Protein 1RHS (pdb70)

Sequence (292 aa):
VHQVLYRALVSTKWLAESVRAGKVGPGLRVLDASWYSPGTREARKEYLERHVPGASFFDIEECRDKASPYEVMLPSEAGFADYVGSLGISNDTHVVVYDGDDLGSFYAPRVWWMFRVFGHRTVSVLNGGFRNWLKEGHPVTSEPSRPEPAIFKATLNRSLLKTYEQVLENLESKRFQLVDSRAQGRYLGTQPEPDAVGLDSGHIRGSVNMPFMNFLTEDGFEKSPEELRAMFEAKKVDLTKPLIATRKGVTACHIALAAYLCGKPDVAIYDGSWFEWFHRAPPETWVSQGKG

B-factor: mean 19.89, std 12.38, range [7.14, 141.66]

Radius of gyration: 18.51 Å; Cα contacts (8 Å, |Δi|>4): 599; chains: 1; bounding box: 49×47×44 Å

Structure (mmCIF, N/CA/C/O backbone):
data_1RHS
#
_entry.id   1RHS
#
_cell.length_a   154.364
_cell.length_b   49.312
_cell.length_c   41.676
_cell.angle_alpha   90.00
_cell.angle_beta   99.81
_cell.angle_gamma   90.00
#
_symmetry.space_group_name_H-M   'C 1 2 1'
#
loop_
_entity.id
_entity.type
_entity.pdbx_description
1 polymer 'SULFUR-SUBSTITUTED RHODANESE'
2 water water
#
loop_
_atom_site.group_PDB
_atom_site.id
_atom_site.type_symbol
_atom_site.label_atom_id
_atom_site.label_alt_id
_atom_site.label_comp_id
_atom_site.label_asym_id
_atom_site.label_entity_id
_atom_site.label_seq_id
_atom_site.pdbx_PDB_ins_code
_atom_site.Cartn_x
_atom_site.Cartn_y
_atom_site.Cartn_z
_atom_site.occupancy
_atom_site.B_iso_or_equiv
_atom_site.auth_seq_id
_atom_site.auth_comp_id
_atom_site.auth_asym_id
_atom_site.auth_atom_id
_atom_site.pdbx_PDB_model_num
ATOM 1 N N . VAL A 1 1 ? 58.650 24.502 63.084 1.00 124.22 1 VAL A N 1
ATOM 2 C CA . VAL A 1 1 ? 58.140 25.593 63.850 1.00 88.00 1 VAL A CA 1
ATOM 3 C C . VAL A 1 1 ? 56.637 25.616 63.841 1.00 90.99 1 VAL A C 1
ATOM 4 O O . VAL A 1 1 ? 56.027 26.558 63.327 1.00 81.44 1 VAL A O 1
ATOM 8 N N . HIS A 1 2 ? 56.066 24.559 64.421 1.00 91.23 2 HIS A N 1
ATOM 9 C CA . HIS A 1 2 ? 54.897 24.692 65.251 1.00 98.55 2 HIS A CA 1
ATOM 10 C C . HIS A 1 2 ? 54.461 23.368 65.892 1.00 76.65 2 HIS A C 1
ATOM 11 O O . HIS A 1 2 ? 54.263 22.390 65.200 1.00 76.21 2 HIS A O 1
ATOM 18 N N . GLN A 1 3 ? 54.272 23.413 67.241 1.00 55.84 3 GLN A N 1
ATOM 19 C CA . GLN A 1 3 ? 54.217 22.140 67.935 1.00 36.17 3 GLN A CA 1
ATOM 20 C C . GLN A 1 3 ? 52.663 21.890 68.125 1.00 17.80 3 GLN A C 1
ATOM 21 O O . GLN A 1 3 ? 52.229 20.908 67.583 1.00 19.80 3 GLN A O 1
ATOM 27 N N . VAL A 1 4 ? 52.067 22.842 68.819 1.00 18.63 4 VAL A N 1
ATOM 28 C CA . VAL A 1 4 ? 50.552 22.670 68.941 1.00 17.31 4 VAL A CA 1
ATOM 29 C C . VAL A 1 4 ? 50.002 23.081 67.586 1.00 14.43 4 VAL A C 1
ATOM 30 O O . VAL A 1 4 ? 50.334 24.170 67.078 1.00 17.42 4 VAL A O 1
ATOM 34 N N . LEU A 1 5 ? 49.192 22.257 66.921 1.00 15.99 5 LEU A N 1
ATOM 35 C CA . LEU A 1 5 ? 48.660 22.543 65.618 1.00 15.66 5 LEU A CA 1
ATOM 36 C C . LEU A 1 5 ? 47.369 23.318 65.647 1.00 14.19 5 LEU A C 1
ATOM 37 O O . LEU A 1 5 ? 46.381 22.942 66.296 1.00 16.71 5 LEU A O 1
ATOM 42 N N . TYR A 1 6 ? 47.310 24.364 64.820 1.00 14.48 6 TYR A N 1
ATOM 43 C CA . TYR A 1 6 ? 46.043 25.117 64.696 1.00 14.69 6 TYR A CA 1
ATOM 44 C C . TYR A 1 6 ? 45.077 24.307 63.789 1.00 13.12 6 TYR A C 1
ATOM 45 O O . TYR A 1 6 ? 45.434 23.629 62.872 1.00 13.73 6 TYR A O 1
ATOM 54 N N . ARG A 1 7 ? 43.778 24.431 64.223 1.00 13.10 7 ARG A N 1
ATOM 55 C CA . ARG A 1 7 ? 42.756 23.694 63.455 1.00 13.96 7 ARG A CA 1
ATOM 56 C C . ARG A 1 7 ? 42.869 23.841 61.952 1.00 12.96 7 ARG A C 1
ATOM 57 O O . ARG A 1 7 ? 42.963 24.940 61.386 1.00 13.07 7 ARG A O 1
ATOM 65 N N . ALA A 1 8 ? 42.843 22.723 61.262 1.00 13.21 8 ALA A N 1
ATOM 66 C CA . ALA A 1 8 ? 42.902 22.693 59.816 1.00 12.71 8 ALA A CA 1
ATOM 67 C C . ALA A 1 8 ? 41.516 22.533 59.200 1.00 11.70 8 ALA A C 1
ATOM 68 O O . ALA A 1 8 ? 41.412 22.866 57.996 1.00 12.99 8 ALA A O 1
ATOM 70 N N . LEU A 1 9 ? 40.543 22.134 59.950 1.00 12.60 9 LEU A N 1
ATOM 71 C CA . LEU A 1 9 ? 39.154 22.009 59.482 1.00 14.33 9 LEU A CA 1
ATOM 72 C C . LEU A 1 9 ? 38.220 22.839 60.399 1.00 13.90 9 LEU A C 1
ATOM 73 O O . LEU A 1 9 ? 38.441 22.887 61.608 1.00 18.14 9 LEU A O 1
ATOM 78 N N . VAL A 1 10 ? 37.302 23.521 59.766 1.00 14.44 10 VAL A N 1
ATOM 79 C CA . VAL A 1 10 ? 36.178 24.194 60.357 1.00 13.70 10 VAL A CA 1
ATOM 80 C C . VAL A 1 10 ? 34.878 23.625 59.709 1.00 14.07 10 VAL A C 1
ATOM 81 O O . VAL A 1 10 ? 34.852 23.283 58.537 1.00 14.30 10 VAL A O 1
ATOM 85 N N . SER A 1 11 ? 33.827 23.505 60.534 1.00 13.66 11 SER A N 1
ATOM 86 C CA . SER A 1 11 ? 32.561 22.945 59.973 1.00 14.68 11 SER A CA 1
ATOM 87 C C . SER A 1 11 ? 31.728 24.074 59.338 1.00 13.54 11 SER A C 1
ATOM 88 O O . SER A 1 11 ? 31.890 25.268 59.529 1.00 12.67 11 SER A O 1
ATOM 91 N N . THR A 1 12 ? 30.805 23.653 58.446 1.00 14.22 12 THR A N 1
ATOM 92 C CA . THR A 1 12 ? 29.846 24.576 57.894 1.00 14.13 12 THR A CA 1
ATOM 93 C C . THR A 1 12 ? 29.033 25.245 58.976 1.00 14.46 12 THR A C 1
ATOM 94 O O . THR A 1 12 ? 28.762 26.447 58.891 1.00 14.52 12 THR A O 1
ATOM 98 N N . LYS A 1 13 ? 28.597 24.506 60.021 1.00 15.12 13 LYS A N 1
ATOM 99 C CA . LYS A 1 13 ? 27.855 25.088 61.119 1.00 15.31 13 LYS A CA 1
ATOM 100 C C . LYS A 1 13 ? 28.638 26.271 61.777 1.00 17.09 13 LYS A C 1
ATOM 101 O O . LYS A 1 13 ? 28.075 27.296 62.012 1.00 15.75 13 LYS A O 1
ATOM 107 N N . TRP A 1 14 ? 29.910 25.946 62.084 1.00 16.98 14 TRP A N 1
ATOM 108 C CA . TRP A 1 14 ? 30.771 26.999 62.684 1.00 15.66 14 TRP A CA 1
ATOM 109 C C . TRP A 1 14 ? 30.883 28.193 61.789 1.00 14.93 14 TRP A C 1
ATOM 110 O O . TRP A 1 14 ? 30.816 29.386 62.245 1.00 16.33 14 TRP A O 1
ATOM 121 N N . LEU A 1 15 ? 31.177 27.983 60.495 1.00 14.19 15 LEU A N 1
ATOM 122 C CA . LEU A 1 15 ? 31.359 29.160 59.633 1.00 13.96 15 LEU A CA 1
ATOM 123 C C . LEU A 1 15 ? 30.055 29.939 59.546 1.00 14.17 15 LEU A C 1
ATOM 124 O O . LEU A 1 15 ? 30.039 31.153 59.555 1.00 15.13 15 LEU A O 1
ATOM 129 N N . ALA A 1 16 ? 28.924 29.254 59.392 1.00 14.03 16 ALA A N 1
ATOM 130 C CA . ALA A 1 16 ? 27.633 29.952 59.322 1.00 16.39 16 ALA A CA 1
ATOM 131 C C . ALA A 1 16 ? 27.320 30.771 60.565 1.00 16.25 16 ALA A C 1
ATOM 132 O O . ALA A 1 16 ? 26.889 31.914 60.451 1.00 16.63 16 ALA A O 1
ATOM 134 N N . GLU A 1 17 ? 27.634 30.191 61.739 1.00 17.13 17 GLU A N 1
ATOM 135 C CA . GLU A 1 17 ? 27.405 30.949 62.994 1.00 18.95 17 GLU A CA 1
ATOM 136 C C . GLU A 1 17 ? 28.344 32.157 63.028 1.00 19.15 17 GLU A C 1
ATOM 137 O O . GLU A 1 17 ? 27.924 33.263 63.490 1.00 17.92 17 GLU A O 1
ATOM 143 N N . SER A 1 18 ? 29.563 31.975 62.559 1.00 16.59 18 SER A N 1
ATOM 144 C CA . SER A 1 18 ? 30.514 33.132 62.573 1.00 17.73 18 SER A CA 1
ATOM 145 C C . SER A 1 18 ? 29.990 34.225 61.641 1.00 17.32 18 SER A C 1
ATOM 146 O O . SER A 1 18 ? 30.062 35.398 61.919 1.00 18.87 18 SER A O 1
ATOM 149 N N . VAL A 1 19 ? 29.524 33.800 60.421 1.00 17.96 19 VAL A N 1
ATOM 150 C CA . VAL A 1 19 ? 29.013 34.866 59.540 1.00 17.87 19 VAL A CA 1
ATOM 151 C C . VAL A 1 19 ? 27.779 35.522 60.143 1.00 19.05 19 VAL A C 1
ATOM 152 O O . VAL A 1 19 ? 27.691 36.782 60.088 1.00 17.73 19 VAL A O 1
ATOM 156 N N . ARG A 1 20 ? 26.904 34.777 60.805 1.00 19.60 20 ARG A N 1
ATOM 157 C CA . ARG A 1 20 ? 25.727 35.391 61.437 1.00 22.40 20 ARG A CA 1
ATOM 158 C C . ARG A 1 20 ? 26.115 36.433 62.519 1.00 20.08 20 ARG A C 1
ATOM 159 O O . ARG A 1 20 ? 25.396 37.426 62.626 1.00 25.33 20 ARG A O 1
ATOM 167 N N . ALA A 1 21 ? 27.125 36.084 63.271 1.00 22.00 21 ALA A N 1
ATOM 168 C CA . ALA A 1 21 ? 27.706 36.826 64.320 1.00 22.16 21 ALA A CA 1
ATOM 169 C C . ALA A 1 21 ? 28.438 38.063 63.888 1.00 22.24 21 ALA A C 1
ATOM 170 O O . ALA A 1 21 ? 28.835 38.880 64.702 1.00 24.11 21 ALA A O 1
ATOM 172 N N . GLY A 1 22 ? 28.649 38.207 62.540 1.00 19.96 22 GLY A N 1
ATOM 173 C CA . GLY A 1 22 ? 29.365 39.437 62.072 1.00 20.95 22 GLY A CA 1
ATOM 174 C C . GLY A 1 22 ? 30.851 39.288 62.133 1.00 21.28 22 GLY A C 1
ATOM 175 O O . GLY A 1 22 ? 31.566 40.296 62.132 1.00 21.16 22 GLY A O 1
ATOM 176 N N . LYS A 1 23 ? 31.369 38.059 62.260 1.00 18.69 23 LYS A N 1
ATOM 177 C CA . LYS A 1 23 ? 32.797 37.869 62.406 1.00 18.82 23 LYS A CA 1
ATOM 178 C C . LYS A 1 23 ? 33.680 38.057 61.239 1.00 18.76 23 LYS A C 1
ATOM 179 O O . LYS A 1 23 ? 34.912 38.293 61.279 1.00 19.39 23 LYS A O 1
ATOM 185 N N . VAL A 1 24 ? 33.102 37.994 60.005 1.00 17.17 24 VAL A N 1
ATOM 186 C CA . VAL A 1 24 ? 33.955 38.254 58.840 1.00 16.35 24 VAL A CA 1
ATOM 187 C C . VAL A 1 24 ? 34.461 39.705 58.930 1.00 17.99 24 VAL A C 1
ATOM 188 O O . VAL A 1 24 ? 33.670 40.586 59.227 1.00 18.71 24 VAL A O 1
ATOM 192 N N . GLY A 1 25 ? 35.735 39.856 58.707 1.00 15.33 25 GLY A N 1
ATOM 193 C CA . GLY A 1 25 ? 36.392 41.150 58.912 1.00 17.00 25 GLY A CA 1
ATOM 194 C C . GLY A 1 25 ? 37.913 40.815 59.001 1.00 16.32 25 GLY A C 1
ATOM 195 O O . GLY A 1 25 ? 38.340 39.732 58.639 1.00 15.30 25 GLY A O 1
ATOM 196 N N . PRO A 1 26 ? 38.639 41.784 59.543 1.00 17.21 26 PRO A N 1
ATOM 197 C CA . PRO A 1 26 ? 40.080 41.556 59.680 1.00 18.26 26 PRO A CA 1
ATOM 198 C C . PRO A 1 26 ? 40.466 40.293 60.362 1.00 17.02 26 PRO A C 1
ATOM 199 O O . PRO A 1 26 ? 41.556 39.742 60.194 1.00 19.28 26 PRO A O 1
ATOM 203 N N . GLY A 1 27 ? 39.612 39.856 61.342 1.00 17.90 27 GLY A N 1
ATOM 204 C CA . GLY A 1 27 ? 39.952 38.667 62.103 1.00 17.01 27 GLY A CA 1
ATOM 205 C C . GLY A 1 27 ? 39.569 37.395 61.388 1.00 14.79 27 GLY A C 1
ATOM 206 O O . GLY A 1 27 ? 40.068 36.265 61.830 1.00 15.87 27 GLY A O 1
ATOM 207 N N . LEU A 1 28 ? 38.719 37.408 60.389 1.00 15.11 28 LEU A N 1
ATOM 208 C CA . LEU A 1 28 ? 38.239 36.248 59.705 1.00 14.74 28 LEU A CA 1
ATOM 209 C C . LEU A 1 28 ? 37.963 36.512 58.258 1.00 12.93 28 LEU A C 1
ATOM 210 O O . LEU A 1 28 ? 37.066 37.321 57.898 1.00 14.58 28 LEU A O 1
ATOM 215 N N . ARG A 1 29 ? 38.740 35.887 57.366 1.00 12.80 29 ARG A N 1
ATOM 216 C CA . ARG A 1 29 ? 38.498 36.162 55.929 1.00 13.10 29 ARG A CA 1
ATOM 217 C C . ARG A 1 29 ? 38.247 34.748 55.297 1.00 12.21 29 ARG A C 1
ATOM 218 O O . ARG A 1 29 ? 38.870 33.773 55.729 1.00 13.60 29 ARG A O 1
ATOM 226 N N . VAL A 1 30 ? 37.346 34.740 54.365 1.00 11.22 30 VAL A N 1
ATOM 227 C CA . VAL A 1 30 ? 36.859 33.500 53.715 1.00 11.06 30 VAL A CA 1
ATOM 228 C C . VAL A 1 30 ? 37.159 33.584 52.258 1.00 12.85 30 VAL A C 1
ATOM 229 O O . VAL A 1 30 ? 36.855 34.575 51.564 1.00 11.29 30 VAL A O 1
ATOM 233 N N . LEU A 1 31 ? 37.762 32.507 51.700 1.00 12.79 31 LEU A N 1
ATOM 234 C CA . LEU A 1 31 ? 38.146 32.452 50.322 1.00 12.30 31 LEU A CA 1
ATOM 235 C C . LEU A 1 31 ? 37.541 31.253 49.569 1.00 11.77 31 LEU A C 1
ATOM 236 O O . LEU A 1 31 ? 37.601 30.137 50.061 1.00 12.66 31 LEU A O 1
ATOM 241 N N . ASP A 1 32 ? 37.026 31.56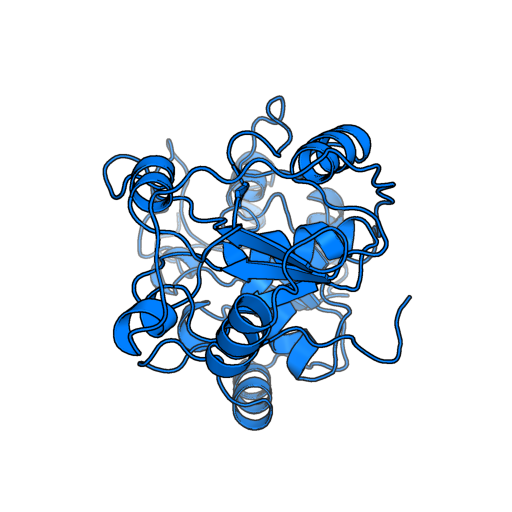9 48.367 1.00 12.91 32 ASP A N 1
ATOM 242 C CA . ASP A 1 32 ? 36.700 30.504 47.411 1.00 11.96 32 ASP A CA 1
ATOM 243 C C . ASP A 1 32 ? 37.960 30.368 46.512 1.00 11.55 32 ASP A C 1
ATOM 244 O O . ASP A 1 32 ? 38.274 31.344 45.803 1.00 12.20 32 ASP A O 1
ATOM 249 N N . ALA A 1 33 ? 38.618 29.254 46.606 1.00 11.67 33 ALA A N 1
ATOM 250 C CA . ALA A 1 33 ? 39.862 29.045 45.797 1.00 12.52 33 ALA A CA 1
ATOM 251 C C . ALA A 1 33 ? 39.637 28.124 44.599 1.00 12.66 33 ALA A C 1
ATOM 252 O O . ALA A 1 33 ? 40.616 27.535 44.042 1.00 13.38 33 ALA A O 1
ATOM 254 N N . SER A 1 34 ? 38.400 27.970 44.126 1.00 11.70 34 SER A N 1
ATOM 255 C CA . SER A 1 34 ? 38.120 27.065 43.069 1.00 11.70 34 SER A CA 1
ATOM 256 C C . SER A 1 34 ? 38.918 27.370 41.782 1.00 12.34 34 SER A C 1
ATOM 257 O O . SER A 1 34 ? 39.029 28.549 41.418 1.00 12.69 34 SER A O 1
ATOM 260 N N . TRP A 1 35 ? 39.317 26.324 41.093 1.00 12.43 35 TRP A N 1
ATOM 261 C CA . TRP A 1 35 ? 39.930 26.429 39.770 1.00 13.13 35 TRP A CA 1
ATOM 262 C C . TRP A 1 35 ? 39.502 25.194 38.970 1.00 12.73 35 TRP A C 1
ATOM 263 O O . TRP A 1 35 ? 39.430 24.097 39.624 1.00 13.99 35 TRP A O 1
ATOM 274 N N . TYR A 1 36 ? 39.129 25.278 37.721 1.00 14.28 36 TYR A N 1
ATOM 275 C CA . TYR A 1 36 ? 38.727 24.174 36.891 1.00 15.87 36 TYR A CA 1
ATOM 276 C C . TYR A 1 36 ? 39.520 24.092 35.583 1.00 15.86 36 TYR A C 1
ATOM 277 O O . TYR A 1 36 ? 39.972 25.094 35.039 1.00 15.80 36 TYR A O 1
ATOM 286 N N . SER A 1 37 ? 39.659 22.865 35.079 1.00 15.18 37 SER A N 1
ATOM 287 C CA . SER A 1 37 ? 40.389 22.683 33.829 1.00 16.14 37 SER A CA 1
ATOM 288 C C . SER A 1 37 ? 39.641 23.363 32.696 1.00 17.86 37 SER A C 1
ATOM 289 O O . SER A 1 37 ? 38.430 23.557 32.751 1.00 17.76 37 SER A O 1
ATOM 292 N N . PRO A 1 38 ? 40.409 23.760 31.648 1.00 22.93 38 PRO A N 1
ATOM 293 C CA . PRO A 1 38 ? 39.726 24.400 30.548 1.00 25.23 38 PRO A CA 1
ATOM 294 C C . PRO A 1 38 ? 38.540 23.643 29.998 1.00 25.55 38 PRO A C 1
ATOM 295 O O . PRO A 1 38 ? 38.554 22.404 29.938 1.00 27.15 38 PRO A O 1
ATOM 299 N N . GLY A 1 39 ? 37.475 24.328 29.590 1.00 26.16 39 GLY A N 1
ATOM 300 C CA . GLY A 1 39 ? 36.356 23.656 28.974 1.00 27.50 39 GLY A CA 1
ATOM 301 C C . GLY A 1 39 ? 35.366 23.029 29.872 1.00 27.60 39 GLY A C 1
ATOM 302 O O . GLY A 1 39 ? 34.550 22.156 29.491 1.00 28.87 39 GLY A O 1
ATOM 303 N N . THR A 1 40 ? 35.476 23.311 31.182 1.00 23.75 40 THR A N 1
ATOM 304 C CA . THR A 1 40 ? 34.575 22.796 32.182 1.00 20.98 40 THR A CA 1
ATOM 305 C C . THR A 1 40 ? 33.837 23.831 32.954 1.00 19.99 40 THR A C 1
ATOM 306 O O . THR A 1 40 ? 33.203 24.715 32.335 1.00 22.86 40 THR A O 1
ATOM 310 N N . ARG A 1 41 ? 33.947 23.927 34.245 1.00 16.08 41 ARG A N 1
ATOM 311 C CA . ARG A 1 41 ? 33.239 24.958 35.022 1.00 15.36 41 ARG A CA 1
ATOM 312 C C . ARG A 1 41 ? 33.960 26.288 35.008 1.00 12.53 41 ARG A C 1
ATOM 313 O O . ARG A 1 41 ? 35.138 26.385 34.706 1.00 13.60 41 ARG A O 1
ATOM 321 N N . GLU A 1 42 ? 33.207 27.313 35.364 1.00 12.24 42 GLU A N 1
ATOM 322 C CA . GLU A 1 42 ? 33.656 28.721 35.316 1.00 12.43 42 GLU A CA 1
ATOM 323 C C . GLU A 1 42 ? 33.772 29.243 36.762 1.00 12.58 42 GLU A C 1
ATOM 324 O O . GLU A 1 42 ? 32.812 29.582 37.418 1.00 13.96 42 GLU A O 1
ATOM 330 N N . ALA A 1 43 ? 35.012 29.108 37.325 1.00 12.85 43 ALA A N 1
ATOM 331 C CA . ALA A 1 43 ? 35.224 29.366 38.720 1.00 13.78 43 ALA A CA 1
ATOM 332 C C . ALA A 1 43 ? 34.795 30.716 39.211 1.00 14.05 43 ALA A C 1
ATOM 333 O O . ALA A 1 43 ? 34.121 30.873 40.194 1.00 12.35 43 ALA A O 1
ATOM 335 N N . ARG A 1 44 ? 35.305 31.761 38.486 1.00 13.19 44 ARG A N 1
ATOM 336 C CA . ARG A 1 44 ? 34.981 33.125 38.876 1.00 14.56 44 ARG A CA 1
ATOM 337 C C . ARG A 1 44 ? 33.495 33.372 38.751 1.00 12.49 44 ARG A C 1
ATOM 338 O O . ARG A 1 44 ? 32.861 33.951 39.577 1.00 13.72 44 ARG A O 1
ATOM 346 N N . LYS A 1 45 ? 32.854 32.939 37.623 1.00 13.94 45 LYS A N 1
ATOM 347 C CA . LYS A 1 45 ? 31.424 33.213 37.494 1.00 12.07 45 LYS A CA 1
ATOM 348 C C . LYS A 1 45 ? 30.637 32.516 38.604 1.00 11.58 45 LYS A C 1
ATOM 349 O O . LYS A 1 45 ? 29.729 33.120 39.124 1.00 11.94 45 LYS A O 1
ATOM 355 N N . GLU A 1 46 ? 31.016 31.297 38.940 1.00 13.11 46 GLU A N 1
ATOM 356 C CA . GLU A 1 46 ? 30.284 30.611 40.053 1.00 12.33 46 GLU A CA 1
ATOM 357 C C . GLU A 1 46 ? 30.389 31.391 41.330 1.00 13.04 46 GLU A C 1
ATOM 358 O O . GLU A 1 46 ? 29.411 31.516 42.086 1.00 12.61 46 GLU A O 1
ATOM 364 N N . TYR A 1 47 ? 31.610 31.876 41.658 1.00 13.03 47 TYR A N 1
ATOM 365 C CA . TYR A 1 47 ? 31.818 32.670 42.818 1.00 12.42 47 TYR A CA 1
ATOM 366 C C . TYR A 1 47 ? 30.961 33.950 42.783 1.00 13.03 47 TYR A C 1
ATOM 367 O O . TYR A 1 47 ? 30.329 34.323 43.791 1.00 13.07 47 TYR A O 1
ATOM 376 N N . LEU A 1 48 ? 30.854 34.600 41.614 1.00 11.82 48 LEU A N 1
ATOM 377 C CA . LEU A 1 48 ? 30.085 35.834 41.442 1.00 11.61 48 LEU A CA 1
ATOM 378 C C . LEU A 1 48 ? 28.626 35.562 41.725 1.00 13.69 48 LEU A C 1
ATOM 379 O O . LEU A 1 48 ? 27.952 36.351 42.351 1.00 13.85 48 LEU A O 1
ATOM 384 N N . GLU A 1 49 ? 28.127 34.368 41.322 1.00 12.24 49 GLU A N 1
ATOM 385 C CA . GLU A 1 49 ? 26.747 34.068 41.520 1.00 12.15 49 GLU A CA 1
ATOM 386 C C . GLU A 1 49 ? 26.413 33.654 42.940 1.00 12.10 49 GLU A C 1
ATOM 387 O O . GLU A 1 49 ? 25.304 34.000 43.461 1.00 12.96 49 GLU A O 1
ATOM 393 N N . ARG A 1 50 ? 27.265 32.844 43.549 1.00 12.85 50 ARG A N 1
ATOM 394 C CA . ARG A 1 50 ? 27.059 32.276 44.840 1.00 13.49 50 ARG A CA 1
ATOM 395 C C . ARG A 1 50 ? 28.341 32.103 45.651 1.00 12.51 50 ARG A C 1
ATOM 396 O O . ARG A 1 50 ? 29.246 31.402 45.302 1.00 12.97 50 ARG A O 1
ATOM 404 N N . HIS A 1 51 ? 28.425 32.925 46.723 1.00 11.76 51 HIS A N 1
ATOM 405 C CA . HIS A 1 51 ? 29.517 32.822 47.653 1.00 12.98 51 HIS A CA 1
ATOM 406 C C . HIS A 1 51 ? 29.032 32.968 49.100 1.00 12.04 51 HIS A C 1
ATOM 407 O O . HIS A 1 51 ? 27.980 33.561 49.437 1.00 13.68 51 HIS A O 1
ATOM 414 N N . VAL A 1 52 ? 29.796 32.474 50.039 1.00 13.58 52 VAL A N 1
ATOM 415 C CA . VAL A 1 52 ? 29.533 32.725 51.463 1.00 13.89 52 VAL A CA 1
ATOM 416 C C . VAL A 1 52 ? 29.573 34.221 51.677 1.00 14.83 52 VAL A C 1
ATOM 417 O O . VAL A 1 52 ? 30.476 34.914 51.119 1.00 14.27 52 VAL A O 1
ATOM 421 N N . PRO A 1 53 ? 28.604 34.796 52.394 1.00 14.50 53 PRO A N 1
ATOM 422 C CA . PRO A 1 53 ? 28.651 36.272 52.570 1.00 14.70 53 PRO A CA 1
ATOM 423 C C . PRO A 1 53 ? 29.948 36.774 53.144 1.00 14.48 53 PRO A C 1
ATOM 424 O O . PRO A 1 53 ? 30.410 36.271 54.155 1.00 14.41 53 PRO A O 1
ATOM 428 N N . GLY A 1 54 ? 30.533 37.728 52.475 1.00 14.30 54 GLY A N 1
ATOM 429 C CA . GLY A 1 54 ? 31.781 38.366 52.788 1.00 15.78 54 GLY A CA 1
ATOM 430 C C . GLY A 1 54 ? 33.027 37.666 52.230 1.00 14.27 54 GLY A C 1
ATOM 431 O O . GLY A 1 54 ? 34.142 38.131 52.404 1.00 15.68 54 GLY A O 1
ATOM 432 N N . ALA A 1 55 ? 32.859 36.542 51.523 1.00 13.20 55 ALA A N 1
ATOM 433 C CA . ALA A 1 55 ? 33.987 35.822 51.034 1.00 13.44 55 ALA A CA 1
ATOM 434 C C . ALA A 1 55 ? 34.561 36.484 49.766 1.00 12.77 55 ALA A C 1
ATOM 435 O O . ALA A 1 55 ? 33.808 37.159 49.027 1.00 13.43 55 ALA A O 1
ATOM 437 N N . SER A 1 56 ? 35.817 36.301 49.488 1.00 12.48 56 SER A N 1
ATOM 438 C CA . SER A 1 56 ? 36.540 36.698 48.303 1.00 11.56 56 SER A CA 1
ATOM 439 C C . SER A 1 56 ? 36.926 35.540 47.426 1.00 11.20 56 SER A C 1
ATOM 440 O O . SER A 1 56 ? 37.118 34.414 47.904 1.00 11.95 56 SER A O 1
ATOM 443 N N . PHE A 1 57 ? 37.212 35.820 46.171 1.00 12.42 57 PHE A N 1
ATOM 444 C CA . PHE A 1 57 ? 37.725 34.864 45.211 1.00 12.39 57 PHE A CA 1
ATOM 445 C C . PHE A 1 57 ? 39.233 34.823 45.243 1.00 11.88 57 PHE A C 1
ATOM 446 O O . PHE A 1 57 ? 39.870 35.889 45.065 1.00 15.28 57 PHE A O 1
ATOM 454 N N . PHE A 1 58 ? 39.852 33.712 45.548 1.00 13.05 58 PHE A N 1
ATOM 455 C CA . PHE A 1 58 ? 41.366 33.595 45.540 1.00 13.25 58 PHE A CA 1
ATOM 456 C C . PHE A 1 58 ? 41.728 33.026 44.178 1.00 12.61 58 PHE A C 1
ATOM 457 O O . PHE A 1 58 ? 41.364 31.884 43.821 1.00 12.71 58 PHE A O 1
ATOM 465 N N . ASP A 1 59 ? 42.338 33.868 43.367 1.00 13.29 59 ASP A N 1
ATOM 466 C CA . ASP A 1 59 ? 42.603 33.480 41.950 1.00 15.07 59 ASP A CA 1
ATOM 467 C C . ASP A 1 59 ? 43.949 32.822 41.855 1.00 15.02 59 ASP A C 1
ATOM 468 O O . ASP A 1 59 ? 44.986 33.502 41.759 1.00 14.76 59 ASP A O 1
ATOM 473 N N . ILE A 1 60 ? 43.991 31.483 41.803 1.00 14.56 60 ILE A N 1
ATOM 474 C CA . ILE A 1 60 ? 45.245 30.813 41.710 1.00 14.94 60 ILE A CA 1
ATOM 475 C C . ILE A 1 60 ? 45.965 31.044 40.415 1.00 15.67 60 ILE A C 1
ATOM 476 O O . ILE A 1 60 ? 47.152 30.826 40.339 1.00 16.69 60 ILE A O 1
ATOM 481 N N . GLU A 1 61 ? 45.257 31.490 39.373 1.00 16.34 61 GLU A N 1
ATOM 482 C CA . GLU A 1 61 ? 45.943 31.745 38.069 1.00 19.40 61 GLU A CA 1
ATOM 483 C C . GLU A 1 61 ? 46.764 33.010 38.236 1.00 19.08 61 GLU A C 1
ATOM 484 O O . GLU A 1 61 ? 47.801 33.203 37.545 1.00 19.37 61 GLU A O 1
ATOM 490 N N . GLU A 1 62 ? 46.349 33.898 39.176 1.00 18.52 62 GLU A N 1
ATOM 491 C CA . GLU A 1 62 ? 47.161 35.127 39.375 1.00 21.50 62 GLU A CA 1
ATOM 492 C C . GLU A 1 62 ? 48.214 34.925 40.415 1.00 18.29 62 GLU A C 1
ATOM 493 O O . GLU A 1 62 ? 49.392 35.372 40.280 1.00 19.17 62 GLU A O 1
ATOM 499 N N . CYS A 1 63 ? 47.859 34.277 41.563 1.00 18.34 63 CYS A N 1
ATOM 500 C CA . CYS A 1 63 ? 48.713 34.132 42.709 1.00 16.07 63 CYS A CA 1
ATOM 501 C C . CYS A 1 63 ? 49.682 32.971 42.587 1.00 15.20 63 CYS A C 1
ATOM 502 O O . CYS A 1 63 ? 49.553 31.910 43.230 1.00 14.87 63 CYS A O 1
ATOM 505 N N . ARG A 1 64 ? 50.593 33.112 41.579 1.00 14.65 64 ARG A N 1
ATOM 506 C CA . ARG A 1 64 ? 51.592 32.090 41.282 1.00 14.57 64 ARG A CA 1
ATOM 507 C C . ARG A 1 64 ? 52.741 32.731 40.520 1.00 14.38 64 ARG A C 1
ATOM 508 O O . ARG A 1 64 ? 52.687 33.923 40.139 1.00 16.77 64 ARG A O 1
ATOM 516 N N . ASP A 1 65 ? 53.843 32.000 40.315 1.00 14.91 65 ASP A N 1
ATOM 517 C CA . ASP A 1 65 ? 54.923 32.514 39.470 1.00 15.25 65 ASP A CA 1
ATOM 518 C C . ASP A 1 65 ? 54.589 32.292 38.000 1.00 16.67 65 ASP A C 1
ATOM 519 O O . ASP A 1 65 ? 54.757 31.178 37.444 1.00 16.44 65 ASP A O 1
ATOM 524 N N . LYS A 1 66 ? 54.082 33.336 37.365 1.00 16.81 66 LYS A N 1
ATOM 525 C CA . LYS A 1 66 ? 53.695 33.407 35.980 1.00 20.67 66 LYS A CA 1
ATOM 526 C C . LYS A 1 66 ? 54.800 33.205 34.995 1.00 21.45 66 LYS A C 1
ATOM 527 O O . LYS A 1 66 ? 54.580 32.863 33.836 1.00 25.83 66 LYS A O 1
ATOM 533 N N . ALA A 1 67 ? 56.047 33.497 35.466 1.00 20.68 67 ALA A N 1
ATOM 534 C CA . ALA A 1 67 ? 57.228 33.387 34.579 1.00 20.98 67 ALA A CA 1
ATOM 535 C C . ALA A 1 67 ? 57.738 31.963 34.585 1.00 20.99 67 ALA A C 1
ATOM 536 O O . ALA A 1 67 ? 58.548 31.658 33.717 1.00 22.05 67 ALA A O 1
ATOM 538 N N . SER A 1 68 ? 57.341 31.122 35.505 1.00 19.01 68 SER A N 1
ATOM 539 C CA . SER A 1 68 ? 57.796 29.720 35.428 1.00 16.11 68 SER A CA 1
ATOM 540 C C . SER A 1 68 ? 57.221 28.997 34.241 1.00 17.13 68 SER A C 1
ATOM 541 O O . SER A 1 68 ? 56.059 29.203 33.866 1.00 17.97 68 SER A O 1
ATOM 544 N N . PRO A 1 69 ? 57.949 28.063 33.648 1.00 17.74 69 PRO A N 1
ATOM 545 C CA . PRO A 1 69 ? 57.451 27.242 32.575 1.00 18.27 69 PRO A CA 1
ATOM 546 C C . PRO A 1 69 ? 56.480 26.152 33.130 1.00 17.99 69 PRO A C 1
ATOM 547 O O . PRO A 1 69 ? 55.819 25.514 32.323 1.00 17.26 69 PRO A O 1
ATOM 551 N N . TYR A 1 70 ? 56.523 25.933 34.436 1.00 14.23 70 TYR A N 1
ATOM 552 C CA . TYR A 1 70 ? 55.795 24.906 35.141 1.00 14.16 70 TYR A CA 1
ATOM 553 C C . TYR A 1 70 ? 54.475 25.372 35.761 1.00 13.55 70 TYR A C 1
ATOM 554 O O . TYR A 1 70 ? 54.135 26.575 35.831 1.00 15.18 70 TYR A O 1
ATOM 563 N N . GLU A 1 71 ? 53.644 24.418 36.084 1.00 12.35 71 GLU A N 1
ATOM 564 C CA . GLU A 1 71 ? 52.287 24.647 36.586 1.00 11.95 71 GLU A CA 1
ATOM 565 C C . GLU A 1 71 ? 52.224 24.956 38.077 1.00 11.99 71 GLU A C 1
ATOM 566 O O . GLU A 1 71 ? 52.783 24.277 38.885 1.00 12.12 71 GLU A O 1
ATOM 572 N N . VAL A 1 72 ? 51.343 25.900 38.348 1.00 13.27 72 VAL A N 1
ATOM 573 C CA . VAL A 1 72 ? 50.901 26.347 39.636 1.00 12.58 72 VAL A CA 1
ATOM 574 C C . VAL A 1 72 ? 52.036 26.447 40.628 1.00 13.13 72 VAL A C 1
ATOM 575 O O . VAL A 1 72 ? 52.068 25.753 41.595 1.00 12.69 72 VAL A O 1
ATOM 579 N N . MET A 1 73 ? 53.048 27.259 40.248 1.00 13.31 73 MET A N 1
ATOM 580 C CA . MET A 1 73 ? 54.240 27.347 41.147 1.00 11.53 73 MET A CA 1
ATOM 581 C C . MET A 1 73 ? 54.053 28.501 42.115 1.00 11.79 73 MET A C 1
ATOM 582 O O . MET A 1 73 ? 53.395 29.497 41.758 1.00 12.29 73 MET A O 1
ATOM 587 N N . LEU A 1 74 ? 54.542 28.379 43.310 1.00 12.58 74 LEU A N 1
ATOM 588 C CA . LEU A 1 74 ? 54.463 29.443 44.306 1.00 12.64 74 LEU A CA 1
ATOM 589 C C . LEU A 1 74 ? 54.955 30.766 43.686 1.00 13.08 74 LEU A C 1
ATOM 590 O O . LEU A 1 74 ? 55.943 30.835 42.978 1.00 15.10 74 LEU A O 1
ATOM 595 N N . PRO A 1 75 ? 54.251 31.860 44.023 1.00 14.26 75 PRO A N 1
ATOM 596 C CA . PRO A 1 75 ? 54.749 33.191 43.721 1.00 14.37 75 PRO A CA 1
ATOM 597 C C . PRO A 1 75 ? 55.883 33.550 44.687 1.00 13.97 75 PRO A C 1
ATOM 598 O O . PRO A 1 75 ? 56.248 32.730 45.572 1.00 13.51 75 PRO A O 1
ATOM 602 N N . SER A 1 76 ? 56.477 34.743 44.527 1.00 15.91 76 SER A N 1
ATOM 603 C CA . SER A 1 76 ? 57.459 35.179 45.495 1.00 16.51 76 SER A CA 1
ATOM 604 C C . SER A 1 76 ? 56.756 35.520 46.817 1.00 15.32 76 SER A C 1
ATOM 605 O O . SER A 1 76 ? 55.491 35.624 46.820 1.00 17.20 76 SER A O 1
ATOM 608 N N . GLU A 1 77 ? 57.501 35.689 47.871 1.00 15.77 77 GLU A N 1
ATOM 609 C CA . GLU A 1 77 ? 56.933 36.137 49.159 1.00 16.65 77 GLU A CA 1
ATOM 610 C C . GLU A 1 77 ? 56.125 37.427 48.917 1.00 15.39 77 GLU A C 1
ATOM 611 O O . GLU A 1 77 ? 55.030 37.594 49.340 1.00 16.74 77 GLU A O 1
ATOM 617 N N . ALA A 1 78 ? 56.759 38.402 48.238 1.00 16.98 78 ALA A N 1
ATOM 618 C CA . ALA A 1 78 ? 56.089 39.692 47.987 1.00 17.02 78 ALA A CA 1
ATOM 619 C C . ALA A 1 78 ? 54.825 39.520 47.209 1.00 17.43 78 ALA A C 1
ATOM 620 O O . ALA A 1 78 ? 53.817 40.136 47.464 1.00 16.44 78 ALA A O 1
ATOM 622 N N . GLY A 1 79 ? 54.869 38.661 46.177 1.00 16.76 79 GLY A N 1
ATOM 623 C CA . GLY A 1 79 ? 53.629 38.510 45.357 1.00 17.05 79 GLY A CA 1
ATOM 624 C C . GLY A 1 79 ? 52.494 37.956 46.170 1.00 15.96 79 GLY A C 1
ATOM 625 O O . GLY A 1 79 ? 51.334 38.324 46.049 1.00 17.45 79 GLY A O 1
ATOM 626 N N . PHE A 1 80 ? 52.825 36.895 47.032 1.00 15.50 80 PHE A N 1
ATOM 627 C CA . PHE A 1 80 ? 51.776 36.369 47.890 1.00 15.02 80 PHE A CA 1
ATOM 628 C C . PHE A 1 80 ? 51.232 37.392 48.864 1.00 14.29 80 PHE A C 1
ATOM 629 O O . PHE A 1 80 ? 50.042 37.584 49.029 1.00 15.97 80 PHE A O 1
ATOM 637 N N . ALA A 1 81 ? 52.147 38.124 49.526 1.00 13.91 81 ALA A N 1
ATOM 638 C CA . ALA A 1 81 ? 51.825 39.075 50.525 1.00 14.97 81 ALA A CA 1
ATOM 639 C C . ALA A 1 81 ? 50.982 40.231 50.005 1.00 14.48 81 ALA A C 1
ATOM 640 O O . ALA A 1 81 ? 49.938 40.589 50.566 1.00 14.18 81 ALA A O 1
ATOM 642 N N . ASP A 1 82 ? 51.378 40.700 48.814 1.00 15.61 82 ASP A N 1
ATOM 643 C CA . ASP A 1 82 ? 50.631 41.775 48.208 1.00 16.50 82 ASP A CA 1
ATOM 644 C C . ASP A 1 82 ? 49.215 41.280 47.872 1.00 17.43 82 ASP A C 1
ATOM 645 O O . ASP A 1 82 ? 48.209 42.000 48.058 1.00 17.76 82 ASP A O 1
ATOM 650 N N . TYR A 1 83 ? 49.117 40.066 47.373 1.00 15.20 83 TYR A N 1
ATOM 651 C CA . TYR A 1 83 ? 47.788 39.542 46.934 1.00 15.75 83 TYR A CA 1
ATOM 652 C C . TYR A 1 83 ? 46.850 39.319 48.096 1.00 14.61 83 TYR A C 1
ATOM 653 O O . TYR A 1 83 ? 45.700 39.806 48.100 1.00 15.22 83 TYR A O 1
ATOM 662 N N . VAL A 1 84 ? 47.322 38.619 49.130 1.00 14.92 84 VAL A N 1
ATOM 663 C CA . VAL A 1 84 ? 46.488 38.345 50.283 1.00 13.92 84 VAL A CA 1
ATOM 664 C C . VAL A 1 84 ? 46.124 39.585 51.020 1.00 14.33 84 VAL A C 1
ATOM 665 O O . VAL A 1 84 ? 44.995 39.736 51.511 1.00 14.19 84 VAL A O 1
ATOM 669 N N . GLY A 1 85 ? 47.053 40.574 51.038 1.00 14.30 85 GLY A N 1
ATOM 670 C CA . GLY A 1 85 ? 46.782 41.831 51.705 1.00 16.09 85 GLY A CA 1
ATOM 671 C C . GLY A 1 85 ? 45.580 42.566 51.078 1.00 16.26 85 GLY A C 1
ATOM 672 O O . GLY A 1 85 ? 44.716 43.165 51.684 1.00 16.39 85 GLY A O 1
ATOM 673 N N . SER A 1 86 ? 45.534 42.381 49.735 1.00 16.02 86 SER A N 1
ATOM 674 C CA . SER A 1 86 ? 44.519 42.978 48.913 1.00 15.14 86 SER A CA 1
ATOM 675 C C . SER A 1 86 ? 43.106 42.352 49.151 1.00 16.30 86 SER A C 1
ATOM 676 O O . SER A 1 86 ? 42.167 43.063 48.876 1.00 17.38 86 SER A O 1
ATOM 679 N N . LEU A 1 87 ? 43.073 41.181 49.715 1.00 15.63 87 LEU A N 1
ATOM 680 C CA . LEU A 1 87 ? 41.884 40.453 50.157 1.00 15.84 87 LEU A CA 1
ATOM 681 C C . LEU A 1 87 ? 41.590 40.662 51.637 1.00 14.35 87 LEU A C 1
ATOM 682 O O . LEU A 1 87 ? 40.636 40.026 52.178 1.00 14.67 87 LEU A O 1
ATOM 687 N N . GLY A 1 88 ? 42.262 41.591 52.283 1.00 15.29 88 GLY A N 1
ATOM 688 C CA . GLY A 1 88 ? 42.020 41.957 53.656 1.00 15.40 88 GLY A CA 1
ATOM 689 C C . GLY A 1 88 ? 42.645 40.979 54.644 1.00 14.61 88 GLY A C 1
ATOM 690 O O . GLY A 1 88 ? 42.129 40.929 55.778 1.00 15.63 88 GLY A O 1
ATOM 691 N N . ILE A 1 89 ? 43.657 40.294 54.268 1.00 14.52 89 ILE A N 1
ATOM 692 C CA . ILE A 1 89 ? 44.263 39.294 55.163 1.00 14.89 89 ILE A CA 1
ATOM 693 C C . ILE A 1 89 ? 45.594 39.803 55.711 1.00 14.15 89 ILE A C 1
ATOM 694 O O . ILE A 1 89 ? 46.497 40.186 54.913 1.00 15.26 89 ILE A O 1
ATOM 699 N N . SER A 1 90 ? 45.686 39.832 57.010 1.00 15.54 90 SER A N 1
ATOM 700 C CA . SER A 1 90 ? 46.959 40.199 57.751 1.00 15.12 90 SER A CA 1
ATOM 701 C C . SER A 1 90 ? 47.441 38.950 58.509 1.00 15.19 90 SER A C 1
ATOM 702 O O . SER A 1 90 ? 46.839 37.887 58.392 1.00 13.64 90 SER A O 1
ATOM 705 N N . ASN A 1 91 ? 48.591 39.107 59.183 1.00 15.97 91 ASN A N 1
ATOM 706 C CA . ASN A 1 91 ? 49.151 37.967 59.884 1.00 17.77 91 ASN A CA 1
ATOM 707 C C . ASN A 1 91 ? 48.297 37.556 61.074 1.00 16.62 91 ASN A C 1
ATOM 708 O O . ASN A 1 91 ? 48.561 36.499 61.630 1.00 19.58 91 ASN A O 1
ATOM 713 N N . ASP A 1 92 ? 47.309 38.371 61.439 1.00 18.29 92 ASP A N 1
ATOM 714 C CA . ASP A 1 92 ? 46.408 38.079 62.583 1.00 22.65 92 ASP A CA 1
ATOM 715 C C . ASP A 1 92 ? 45.083 37.481 62.133 1.00 21.84 92 ASP A C 1
ATOM 716 O O . ASP A 1 92 ? 44.217 37.190 62.963 1.00 23.98 92 ASP A O 1
ATOM 721 N N . THR A 1 93 ? 44.904 37.379 60.853 1.00 15.87 93 THR A N 1
ATOM 722 C CA . THR A 1 93 ? 43.642 36.864 60.303 1.00 15.48 93 THR A CA 1
ATOM 723 C C . THR A 1 93 ? 43.519 35.359 60.276 1.00 14.31 93 THR A C 1
ATOM 724 O O . THR A 1 93 ? 44.460 34.684 59.867 1.00 14.30 93 THR A O 1
ATOM 728 N N . HIS A 1 94 ? 42.354 34.854 60.685 1.00 13.36 94 HIS A N 1
ATOM 729 C CA . HIS A 1 94 ? 42.007 33.436 60.522 1.00 13.05 94 HIS A CA 1
ATOM 730 C C . HIS A 1 94 ? 41.423 33.274 59.102 1.00 13.22 94 HIS A C 1
ATOM 731 O O . HIS A 1 94 ? 40.458 33.955 58.793 1.00 12.83 94 HIS A O 1
ATOM 738 N N . VAL A 1 95 ? 42.191 32.571 58.241 1.00 12.95 95 VAL A N 1
ATOM 739 C CA . VAL A 1 95 ? 41.744 32.416 56.831 1.00 12.64 95 VAL A CA 1
ATOM 740 C C . VAL A 1 95 ? 41.010 31.096 56.706 1.00 14.09 95 VAL A C 1
ATOM 741 O O . VAL A 1 95 ? 41.551 30.048 57.167 1.00 14.08 95 VAL A O 1
ATOM 745 N N . VAL A 1 96 ? 39.836 31.046 56.102 1.00 11.87 96 VAL A N 1
ATOM 746 C CA . VAL A 1 96 ? 39.014 29.891 55.901 1.00 10.52 96 VAL A CA 1
ATOM 747 C C . VAL A 1 96 ? 38.865 29.677 54.399 1.00 11.15 96 VAL A C 1
ATOM 748 O O . VAL A 1 96 ? 38.388 30.661 53.792 1.00 12.54 96 VAL A O 1
ATOM 752 N N . VAL A 1 97 ? 39.313 28.611 53.823 1.00 11.48 97 VAL A N 1
ATOM 753 C CA . VAL A 1 97 ? 39.268 28.380 52.389 1.00 11.63 97 VAL A CA 1
ATOM 754 C C . VAL A 1 97 ? 38.273 27.246 52.042 1.00 10.45 97 VAL A C 1
ATOM 755 O O . VAL A 1 97 ? 38.229 26.199 52.715 1.00 11.15 97 VAL A O 1
ATOM 759 N N . TYR A 1 98 ? 37.499 27.441 50.997 1.00 10.23 98 TYR A N 1
ATOM 760 C CA . TYR A 1 98 ? 36.627 26.434 50.432 1.00 9.85 98 TYR A CA 1
ATOM 761 C C . TYR A 1 98 ? 36.840 26.426 48.894 1.00 11.22 98 TYR A C 1
ATOM 762 O O . TYR A 1 98 ? 37.457 27.341 48.343 1.00 11.99 98 TYR A O 1
ATOM 771 N N . ASP A 1 99 ? 36.234 25.442 48.251 1.00 10.44 99 ASP A N 1
ATOM 772 C CA . ASP A 1 99 ? 36.085 25.331 46.832 1.00 11.78 99 ASP A CA 1
ATOM 773 C C . ASP A 1 99 ? 34.774 24.616 46.426 1.00 11.24 99 ASP A C 1
ATOM 774 O O . ASP A 1 99 ? 34.093 24.132 47.376 1.00 11.71 99 ASP A O 1
ATOM 779 N N . GLY A 1 100 ? 34.414 24.695 45.179 1.00 11.41 100 GLY A N 1
ATOM 780 C CA . GLY A 1 100 ? 33.166 24.110 44.677 1.00 11.72 100 GLY A CA 1
ATOM 781 C C . GLY A 1 100 ? 33.222 22.766 44.144 1.00 11.71 100 GLY A C 1
ATOM 782 O O . GLY A 1 100 ? 32.323 22.298 43.467 1.00 13.46 100 GLY A O 1
ATOM 783 N N . ASP A 1 101 ? 34.292 22.015 44.482 1.00 13.12 101 ASP A N 1
ATOM 784 C CA . ASP A 1 101 ? 34.460 20.713 43.911 1.00 13.62 101 ASP A CA 1
ATOM 785 C C . ASP A 1 101 ? 33.247 19.822 44.115 1.00 12.92 101 ASP A C 1
ATOM 786 O O . ASP A 1 101 ? 32.633 19.803 45.212 1.00 14.13 101 ASP A O 1
ATOM 791 N N . ASP A 1 102 ? 32.848 18.981 43.205 1.00 15.20 102 ASP A N 1
ATOM 792 C CA . ASP A 1 102 ? 31.687 18.086 43.258 1.00 15.48 102 ASP A CA 1
ATOM 793 C C . ASP A 1 102 ? 31.732 17.053 44.347 1.00 14.68 102 ASP A C 1
ATOM 794 O O . ASP A 1 102 ? 30.695 16.681 44.907 1.00 17.25 102 ASP A O 1
ATOM 799 N N . LEU A 1 103 ? 32.924 16.549 44.713 1.00 14.22 103 LEU A N 1
ATOM 800 C CA . LEU A 1 103 ? 33.008 15.648 45.860 1.00 15.89 103 LEU A CA 1
ATOM 801 C C . LEU A 1 103 ? 33.036 16.433 47.121 1.00 15.43 103 LEU A C 1
ATOM 802 O O . LEU A 1 103 ? 32.248 16.202 48.082 1.00 14.86 103 LEU A O 1
ATOM 807 N N . GLY A 1 104 ? 33.935 17.458 47.190 1.00 15.06 104 GLY A N 1
ATOM 808 C CA . GLY A 1 104 ? 33.991 18.279 48.350 1.00 15.05 104 GLY A CA 1
ATOM 809 C C . GLY A 1 104 ? 35.256 19.043 48.593 1.00 15.58 104 GLY A C 1
ATOM 810 O O . GLY A 1 104 ? 35.345 19.856 49.495 1.00 16.25 104 GLY A O 1
ATOM 811 N N . SER A 1 105 ? 36.363 18.795 47.834 1.00 13.07 105 SER A N 1
ATOM 812 C CA . SER A 1 105 ? 37.611 19.466 48.045 1.00 13.19 105 SER A CA 1
ATOM 813 C C . SER A 1 105 ? 38.566 19.187 46.873 1.00 12.23 105 SER A C 1
ATOM 814 O O . SER A 1 105 ? 38.680 18.047 46.460 1.00 14.11 105 SER A O 1
ATOM 817 N N . PHE A 1 106 ? 39.184 20.240 46.362 1.00 12.88 106 PHE A N 1
ATOM 818 C CA . PHE A 1 106 ? 40.204 20.079 45.274 1.00 12.26 106 PHE A CA 1
ATOM 819 C C . PHE A 1 106 ? 41.311 21.139 45.535 1.00 13.16 106 PHE A C 1
ATOM 820 O O . PHE A 1 106 ? 42.418 20.753 45.959 1.00 15.92 106 PHE A O 1
ATOM 828 N N . TYR A 1 107 ? 41.067 22.407 45.291 1.00 12.67 107 TYR A N 1
ATOM 829 C CA . TYR A 1 107 ? 42.064 23.460 45.471 1.00 12.13 107 TYR A CA 1
ATOM 830 C C . TYR A 1 107 ? 42.210 23.937 46.878 1.00 11.79 107 TYR A C 1
ATOM 831 O O . TYR A 1 107 ? 43.184 24.599 47.261 1.00 13.90 107 TYR A O 1
ATOM 840 N N . ALA A 1 108 ? 41.140 23.785 47.732 1.00 13.55 108 ALA A N 1
ATOM 841 C CA . ALA A 1 108 ? 41.222 24.452 49.027 1.00 10.82 108 ALA A CA 1
ATOM 842 C C . ALA A 1 108 ? 42.484 24.020 49.806 1.00 10.41 108 ALA A C 1
ATOM 843 O O . ALA A 1 108 ? 43.115 24.915 50.381 1.00 11.23 108 ALA A O 1
ATOM 845 N N . PRO A 1 109 ? 42.845 22.720 49.855 1.00 11.46 109 PRO A N 1
ATOM 846 C CA . PRO A 1 109 ? 44.069 22.332 50.617 1.00 10.35 109 PRO A CA 1
ATOM 847 C C . PRO A 1 109 ? 45.305 22.998 50.101 1.00 11.05 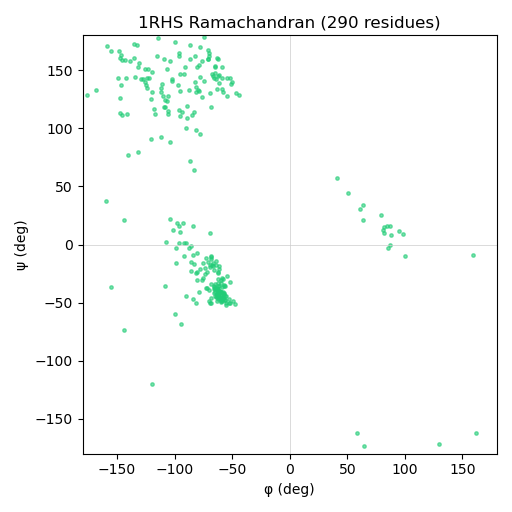109 PRO A C 1
ATOM 848 O O . PRO A 1 109 ? 46.287 23.260 50.823 1.00 11.58 109 PRO A O 1
ATOM 852 N N . ARG A 1 110 ? 45.395 23.315 48.819 1.00 10.74 110 ARG A N 1
ATOM 853 C CA . ARG A 1 110 ? 46.539 23.981 48.195 1.00 10.76 110 ARG A CA 1
ATOM 854 C C . ARG A 1 110 ? 46.739 25.325 48.809 1.00 10.86 110 ARG A C 1
ATOM 855 O O . ARG A 1 110 ? 47.831 25.768 49.128 1.00 10.85 110 ARG A O 1
ATOM 863 N N . VAL A 1 111 ? 45.609 26.052 48.979 1.00 11.71 111 VAL A N 1
ATOM 864 C CA . VAL A 1 111 ? 45.630 27.379 49.579 1.00 11.23 111 VAL A CA 1
ATOM 865 C C . VAL A 1 111 ? 45.944 27.359 51.041 1.00 11.21 111 VAL A C 1
ATOM 866 O O . VAL A 1 111 ? 46.770 28.152 51.563 1.00 11.52 111 VAL A O 1
ATOM 870 N N . TRP A 1 112 ? 45.427 26.382 51.778 1.00 11.57 112 TRP A N 1
ATOM 871 C CA . TRP A 1 112 ? 45.834 26.166 53.168 1.00 11.83 112 TRP A CA 1
ATOM 872 C C . TRP A 1 112 ? 47.354 25.970 53.222 1.00 11.31 112 TRP A C 1
ATOM 873 O O . TRP A 1 112 ? 48.038 26.615 54.062 1.00 11.64 112 TRP A O 1
ATOM 884 N N . TRP A 1 113 ? 47.927 25.138 52.389 1.00 12.12 113 TRP A N 1
ATOM 885 C CA . TRP A 1 113 ? 49.406 24.967 52.414 1.00 11.37 113 TRP A CA 1
ATOM 886 C C . TRP A 1 113 ? 50.109 26.213 51.992 1.00 12.41 113 TRP A C 1
ATOM 887 O O . TRP A 1 113 ? 51.202 26.510 52.572 1.00 11.89 113 TRP A O 1
ATOM 898 N N . MET A 1 114 ? 49.570 26.967 51.033 1.00 11.50 114 MET A N 1
ATOM 899 C CA . MET A 1 114 ? 50.273 28.212 50.642 1.00 12.07 114 MET A CA 1
ATOM 900 C C . MET A 1 114 ? 50.438 29.117 51.835 1.00 12.99 114 MET A C 1
ATOM 901 O O . MET A 1 114 ? 51.544 29.694 52.062 1.00 12.60 114 MET A O 1
ATOM 906 N N . PHE A 1 115 ? 49.371 29.319 52.622 1.00 12.30 115 PHE A N 1
ATOM 907 C CA . PHE A 1 115 ? 49.538 30.146 53.810 1.00 11.13 115 PHE A CA 1
ATOM 908 C C . PHE A 1 115 ? 50.584 29.592 54.724 1.00 11.45 115 PHE A C 1
ATOM 909 O O . PHE A 1 115 ? 51.445 30.339 55.236 1.00 12.81 115 PHE A O 1
ATOM 917 N N . ARG A 1 116 ? 50.569 28.271 54.991 1.00 11.66 116 ARG A N 1
ATOM 918 C CA . ARG A 1 116 ? 51.557 27.685 55.860 1.00 12.82 116 ARG A CA 1
ATOM 919 C C . ARG A 1 116 ? 52.981 27.805 55.351 1.00 13.70 116 ARG A C 1
ATOM 920 O O . ARG A 1 116 ? 53.915 28.097 56.131 1.00 14.26 116 ARG A O 1
ATOM 928 N N . VAL A 1 117 ? 53.191 27.561 54.062 1.00 12.31 117 VAL A N 1
ATOM 929 C CA . VAL A 1 117 ? 54.539 27.643 53.459 1.00 13.07 117 VAL A CA 1
ATOM 930 C C . VAL A 1 117 ? 55.032 29.066 53.503 1.00 14.39 117 VAL A C 1
ATOM 931 O O . VAL A 1 117 ? 56.237 29.316 53.395 1.00 14.47 117 VAL A O 1
ATOM 935 N N . PHE A 1 118 ? 54.133 30.025 53.616 1.00 11.74 118 PHE A N 1
ATOM 936 C CA . PHE A 1 118 ? 54.511 31.429 53.823 1.00 13.55 118 PHE A CA 1
ATOM 937 C C . PHE A 1 118 ? 54.449 31.869 55.234 1.00 14.01 118 PHE A C 1
ATOM 938 O O . PHE A 1 118 ? 54.533 33.077 55.542 1.00 14.46 118 PHE A O 1
ATOM 946 N N . GLY A 1 119 ? 54.440 30.911 56.184 1.00 13.70 119 GLY A N 1
ATOM 947 C CA . GLY A 1 119 ? 54.600 31.205 57.610 1.00 13.80 119 GLY A CA 1
ATOM 948 C C . GLY A 1 119 ? 53.348 31.512 58.374 1.00 14.56 119 GLY A C 1
ATOM 949 O O . GLY A 1 119 ? 53.512 31.921 59.536 1.00 16.42 119 GLY A O 1
ATOM 950 N N . HIS A 1 120 ? 52.188 31.346 57.801 1.00 13.68 120 HIS A N 1
ATOM 951 C CA . HIS A 1 120 ? 50.926 31.738 58.505 1.00 14.98 120 HIS A CA 1
ATOM 952 C C . HIS A 1 120 ? 50.190 30.484 58.978 1.00 14.82 120 HIS A C 1
ATOM 953 O O . HIS A 1 120 ? 49.703 29.701 58.131 1.00 15.42 120 HIS A O 1
ATOM 960 N N . ARG A 1 121 ? 50.051 30.274 60.256 1.00 15.25 121 ARG A N 1
ATOM 961 C CA . ARG A 1 121 ? 49.454 29.095 60.827 1.00 14.57 121 ARG A CA 1
ATOM 962 C C . ARG A 1 121 ? 47.950 29.183 60.940 1.00 14.33 121 ARG A C 1
ATOM 963 O O . ARG A 1 121 ? 47.257 28.139 61.015 1.00 14.34 121 ARG A O 1
ATOM 971 N N . THR A 1 122 ? 47.373 30.388 60.972 1.00 15.36 122 THR A N 1
ATOM 972 C CA . THR A 1 122 ? 45.944 30.567 61.241 1.00 13.58 122 THR A CA 1
ATOM 973 C C . THR A 1 122 ? 45.097 30.454 59.960 1.00 12.30 122 THR A C 1
ATOM 974 O O . THR A 1 122 ? 44.543 31.375 59.454 1.00 12.99 122 THR A O 1
ATOM 978 N N . VAL A 1 123 ? 45.028 29.206 59.525 1.00 12.66 123 VAL A N 1
ATOM 979 C CA . VAL A 1 123 ? 44.356 28.879 58.254 1.00 11.36 123 VAL A CA 1
ATOM 980 C C . VAL A 1 123 ? 43.612 27.607 58.348 1.00 11.83 123 VAL A C 1
ATOM 981 O O . VAL A 1 123 ? 44.193 26.637 58.980 1.00 13.06 123 VAL A O 1
ATOM 985 N N . SER A 1 124 ? 42.468 27.414 57.760 1.00 11.20 124 SER A N 1
ATOM 986 C CA . SER A 1 124 ? 41.704 26.178 57.807 1.00 11.43 124 SER A CA 1
ATOM 987 C C . SER A 1 124 ? 40.980 26.039 56.462 1.00 10.81 124 SER A C 1
ATOM 988 O O . SER A 1 124 ? 40.726 27.035 55.765 1.00 12.51 124 SER A O 1
ATOM 991 N N . VAL A 1 125 ? 40.531 24.823 56.197 1.00 11.52 125 VAL A N 1
ATOM 992 C CA . VAL A 1 125 ? 39.649 24.493 55.070 1.00 11.69 125 VAL A CA 1
ATOM 993 C C . VAL A 1 125 ? 38.238 24.211 55.621 1.00 11.88 125 VAL A C 1
ATOM 994 O O . VAL A 1 125 ? 38.038 23.794 56.782 1.00 11.92 125 VAL A O 1
ATOM 998 N N . LEU A 1 126 ? 37.250 24.486 54.775 1.00 12.39 126 LEU A N 1
ATOM 999 C CA . LEU A 1 126 ? 35.823 24.259 55.169 1.00 10.52 126 LEU A CA 1
ATOM 1000 C C . LEU A 1 126 ? 35.520 22.782 54.908 1.00 12.76 126 LEU A C 1
ATOM 1001 O O . LEU A 1 126 ? 35.484 22.341 53.783 1.00 12.50 126 LEU A O 1
ATOM 1006 N N . ASN A 1 127 ? 35.261 22.022 55.949 1.00 12.52 127 ASN A N 1
ATOM 1007 C CA . ASN A 1 127 ? 35.033 20.592 55.853 1.00 12.16 127 ASN A CA 1
ATOM 1008 C C . ASN A 1 127 ? 33.699 20.365 55.129 1.00 12.76 127 ASN A C 1
ATOM 1009 O O . ASN A 1 127 ? 32.615 20.772 55.595 1.00 14.70 127 ASN A O 1
ATOM 1014 N N . GLY A 1 128 ? 33.763 19.701 53.987 1.00 13.13 128 GLY A N 1
ATOM 1015 C CA . GLY A 1 128 ? 32.609 19.406 53.134 1.00 13.96 128 GLY A CA 1
ATOM 1016 C C . GLY A 1 128 ? 32.493 20.356 51.941 1.00 11.81 128 GLY A C 1
ATOM 1017 O O . GLY A 1 128 ? 31.668 20.180 51.068 1.00 12.50 128 GLY A O 1
ATOM 1018 N N . GLY A 1 129 ? 33.309 21.413 51.977 1.00 12.78 129 GLY A N 1
ATOM 1019 C CA . GLY A 1 129 ? 33.292 22.378 50.868 1.00 12.75 129 GLY A CA 1
ATOM 1020 C C . GLY A 1 129 ? 32.040 23.152 50.646 1.00 11.77 129 GLY A C 1
ATOM 1021 O O . GLY A 1 129 ? 31.080 23.062 51.419 1.00 12.13 129 GLY A O 1
ATOM 1022 N N . PHE A 1 130 ? 32.038 23.901 49.545 1.00 11.91 130 PHE A N 1
ATOM 1023 C CA . PHE A 1 130 ? 30.825 24.635 49.142 1.00 12.39 130 PHE A CA 1
ATOM 1024 C C . PHE A 1 130 ? 29.699 23.623 48.848 1.00 13.63 130 PHE A C 1
ATOM 1025 O O . PHE A 1 130 ? 28.514 23.941 49.014 1.00 14.74 130 PHE A O 1
ATOM 1033 N N . ARG A 1 131 ? 30.035 22.413 48.405 1.00 14.70 131 ARG A N 1
ATOM 1034 C CA . ARG A 1 131 ? 29.028 21.378 48.143 1.00 14.83 131 ARG A CA 1
ATOM 1035 C C . ARG A 1 131 ? 28.124 21.197 49.341 1.00 15.28 131 ARG A C 1
ATOM 1036 O O . ARG A 1 131 ? 26.897 21.213 49.258 1.00 15.74 131 ARG A O 1
ATOM 1044 N N . ASN A 1 132 ? 28.758 21.020 50.528 1.00 13.71 132 ASN A N 1
ATOM 1045 C CA . ASN A 1 132 ? 27.950 20.876 51.743 1.00 13.72 132 ASN A CA 1
ATOM 1046 C C . ASN A 1 132 ? 27.341 22.136 52.293 1.00 13.20 132 ASN A C 1
ATOM 1047 O O . ASN A 1 132 ? 26.274 22.129 52.888 1.00 14.11 132 ASN A O 1
ATOM 1052 N N . TRP A 1 133 ? 28.047 23.269 52.080 1.00 14.43 133 TRP A N 1
ATOM 1053 C CA . TRP A 1 133 ? 27.431 24.544 52.478 1.00 13.52 133 TRP A CA 1
ATOM 1054 C C . TRP A 1 133 ? 26.088 24.697 51.770 1.00 15.71 133 TRP A C 1
ATOM 1055 O O . TRP A 1 133 ? 25.080 25.080 52.353 1.00 15.67 133 TRP A O 1
ATOM 1066 N N . LEU A 1 134 ? 26.043 24.365 50.507 1.00 16.03 134 LEU A N 1
ATOM 1067 C CA . LEU A 1 134 ? 24.825 24.480 49.690 1.00 16.71 134 LEU A CA 1
ATOM 1068 C C . LEU A 1 134 ? 23.796 23.469 50.126 1.00 17.04 134 LEU A C 1
ATOM 1069 O O . LEU A 1 134 ? 22.621 23.785 50.324 1.00 20.85 134 LEU A O 1
ATOM 1074 N N . LYS A 1 135 ? 24.243 22.221 50.218 1.00 17.98 135 LYS A N 1
ATOM 1075 C CA . LYS A 1 135 ? 23.265 21.132 50.539 1.00 18.27 135 LYS A CA 1
ATOM 1076 C C . LYS A 1 135 ? 22.556 21.425 51.835 1.00 18.35 135 LYS A C 1
ATOM 1077 O O . LYS A 1 135 ? 21.336 21.090 51.980 1.00 19.43 135 LYS A O 1
ATOM 1083 N N . GLU A 1 136 ? 23.215 22.003 52.791 1.00 17.54 136 GLU A N 1
ATOM 1084 C CA . GLU A 1 136 ? 22.643 22.268 54.113 1.00 18.22 136 GLU A CA 1
ATOM 1085 C C . GLU A 1 136 ? 21.873 23.584 54.170 1.00 17.99 136 GLU A C 1
ATOM 1086 O O . GLU A 1 136 ? 21.299 23.892 55.214 1.00 19.96 136 GLU A O 1
ATOM 1092 N N . GLY A 1 137 ? 21.810 24.337 53.081 1.00 17.60 137 GLY A N 1
ATOM 1093 C CA . GLY A 1 137 ? 20.966 25.505 53.078 1.00 20.12 137 GLY A CA 1
ATOM 1094 C C . GLY A 1 137 ? 21.524 26.740 53.695 1.00 18.12 137 GLY A C 1
ATOM 1095 O O . GLY A 1 137 ? 20.754 27.664 54.012 1.00 18.49 137 GLY A O 1
ATOM 1096 N N . HIS A 1 138 ? 22.850 26.798 53.932 1.00 15.31 138 HIS A N 1
ATOM 1097 C CA . HIS A 1 138 ? 23.398 27.999 54.550 1.00 14.76 138 HIS A CA 1
ATOM 1098 C C . HIS A 1 138 ? 23.351 29.167 53.538 1.00 16.26 138 HIS A C 1
ATOM 1099 O O . HIS A 1 138 ? 23.248 28.989 52.347 1.00 15.88 138 HIS A O 1
ATOM 1106 N N . PRO A 1 139 ? 23.420 30.389 54.047 1.00 16.27 139 PRO A N 1
ATOM 1107 C CA . PRO A 1 139 ? 23.294 31.523 53.193 1.00 16.29 139 PRO A CA 1
ATOM 1108 C C . PRO A 1 139 ? 24.344 31.669 52.104 1.00 13.87 139 PRO A C 1
ATOM 1109 O O . PRO A 1 139 ? 25.549 31.565 52.316 1.00 16.29 139 PRO A O 1
ATOM 1113 N N . VAL A 1 140 ? 23.856 32.067 50.926 1.00 14.91 140 VAL A N 1
ATOM 1114 C CA . VAL A 1 140 ? 24.738 32.430 49.818 1.00 14.17 140 VAL A CA 1
ATOM 1115 C C . VAL A 1 140 ? 24.294 33.731 49.238 1.00 14.49 140 VAL A C 1
ATOM 1116 O O . VAL A 1 140 ? 23.106 34.076 49.379 1.00 16.83 140 VAL A O 1
ATOM 1120 N N . THR A 1 141 ? 25.227 34.462 48.661 1.00 13.55 141 THR A N 1
ATOM 1121 C CA . THR A 1 141 ? 24.957 35.733 48.102 1.00 15.25 141 THR A CA 1
ATOM 1122 C C . THR A 1 141 ? 25.782 36.054 46.866 1.00 13.47 141 THR A C 1
ATOM 1123 O O . THR A 1 141 ? 26.841 35.483 46.684 1.00 15.47 141 THR A O 1
ATOM 1127 N N . SER A 1 142 ? 25.231 37.001 46.101 1.00 14.84 142 SER A N 1
ATOM 1128 C CA . SER A 1 142 ? 25.915 37.586 44.940 1.00 14.78 142 SER A CA 1
ATOM 1129 C C . SER A 1 142 ? 26.377 38.994 45.221 1.00 15.24 142 SER A C 1
ATOM 1130 O O . SER A 1 142 ? 26.991 39.660 44.358 1.00 16.02 142 SER A O 1
ATOM 1133 N N . GLU A 1 143 ? 26.146 39.463 46.468 1.00 14.88 143 GLU A N 1
ATOM 1134 C CA . GLU A 1 143 ? 26.602 40.819 46.809 1.00 14.26 143 GLU A CA 1
ATOM 1135 C C . GLU A 1 143 ? 28.147 40.862 46.753 1.00 14.81 143 GLU A C 1
ATOM 1136 O O . GLU A 1 143 ? 28.796 39.926 47.104 1.00 15.55 143 GLU A O 1
ATOM 1142 N N . PRO A 1 144 ? 28.650 42.062 46.356 1.00 14.89 144 PRO A N 1
ATOM 1143 C CA . PRO A 1 144 ? 30.086 42.184 46.213 1.00 16.63 144 PRO A CA 1
ATOM 1144 C C . PRO A 1 144 ? 30.760 42.250 47.608 1.00 14.76 144 PRO A C 1
ATOM 1145 O O . PRO A 1 144 ? 30.194 42.913 48.481 1.00 16.79 144 PRO A O 1
ATOM 1149 N N . SER A 1 145 ? 31.888 41.593 47.740 1.00 15.94 145 SER A N 1
ATOM 1150 C CA . SER A 1 145 ? 32.708 41.714 48.941 1.00 17.34 145 SER A CA 1
ATOM 1151 C C . SER A 1 145 ? 33.790 42.777 48.583 1.00 16.63 145 SER A C 1
ATOM 1152 O O . SER A 1 145 ? 34.371 42.695 47.429 1.00 20.81 145 SER A O 1
ATOM 1155 N N . ARG A 1 146 ? 34.076 43.647 49.438 1.00 16.84 146 ARG A N 1
ATOM 1156 C CA . ARG A 1 146 ? 35.122 44.682 49.252 1.00 15.99 146 ARG A CA 1
ATOM 1157 C C . ARG A 1 146 ? 35.835 44.834 50.589 1.00 15.81 146 ARG A C 1
ATOM 1158 O O . ARG A 1 146 ? 35.624 45.790 51.324 1.00 17.16 146 ARG A O 1
ATOM 1166 N N . PRO A 1 147 ? 36.720 43.865 50.901 1.00 15.12 147 PRO A N 1
ATOM 1167 C CA . PRO A 1 147 ? 37.447 43.946 52.146 1.00 16.62 147 PRO A CA 1
ATOM 1168 C C . PRO A 1 147 ? 38.399 45.137 52.206 1.00 16.43 147 PRO A C 1
ATOM 1169 O O . PRO A 1 147 ? 38.965 45.511 51.151 1.00 16.45 147 PRO A O 1
ATOM 1173 N N . GLU A 1 148 ? 38.566 45.767 53.329 1.00 18.22 148 GLU A N 1
ATOM 1174 C CA . GLU A 1 148 ? 39.575 46.861 53.455 1.00 18.89 148 GLU A CA 1
ATOM 1175 C C . GLU A 1 148 ? 40.947 46.164 53.291 1.00 18.08 148 GLU A C 1
ATOM 1176 O O . GLU A 1 148 ? 41.215 45.077 53.738 1.00 16.79 148 GLU A O 1
ATOM 1182 N N . PRO A 1 149 ? 41.924 46.872 52.654 1.00 17.62 149 PRO A N 1
ATOM 1183 C CA . PRO A 1 149 ? 43.253 46.267 52.494 1.00 19.30 149 PRO A CA 1
ATOM 1184 C C . PRO A 1 149 ? 43.956 46.044 53.782 1.00 18.72 149 PRO A C 1
ATOM 1185 O O . PRO A 1 149 ? 43.746 46.745 54.814 1.00 19.40 149 PRO A O 1
ATOM 1189 N N . ALA A 1 150 ? 44.830 45.082 53.818 1.00 17.21 150 ALA A N 1
ATOM 1190 C CA . ALA A 1 150 ? 45.621 44.794 55.031 1.00 16.35 150 ALA A CA 1
ATOM 1191 C C . ALA A 1 150 ? 47.084 44.576 54.587 1.00 17.20 150 ALA A C 1
ATOM 1192 O O . ALA A 1 150 ? 47.429 44.542 53.427 1.00 16.02 150 ALA A O 1
ATOM 1194 N N . ILE A 1 151 ? 47.939 44.456 55.668 1.00 18.60 151 ILE A N 1
ATOM 1195 C CA . ILE A 1 151 ? 49.372 44.180 55.349 1.00 18.45 151 ILE A CA 1
ATOM 1196 C C . ILE A 1 151 ? 49.638 42.756 55.846 1.00 19.30 151 ILE A C 1
ATOM 1197 O O . ILE A 1 151 ? 49.292 42.390 56.944 1.00 18.42 151 ILE A O 1
ATOM 1202 N N . PHE A 1 152 ? 50.317 42.013 54.969 1.00 18.03 152 PHE A N 1
ATOM 1203 C CA . PHE A 1 152 ? 50.689 40.674 55.343 1.00 16.60 152 PHE A CA 1
ATOM 1204 C C . PHE A 1 152 ? 52.205 40.555 55.143 1.00 16.03 152 PHE A C 1
ATOM 1205 O O . PHE A 1 152 ? 52.678 41.076 54.106 1.00 17.90 152 PHE A O 1
ATOM 1213 N N . LYS A 1 153 ? 52.907 39.913 55.999 1.00 16.25 153 LYS A N 1
ATOM 1214 C CA . LYS A 1 153 ? 54.365 39.614 55.824 1.00 17.45 153 LYS A CA 1
ATOM 1215 C C . LYS A 1 153 ? 54.482 38.117 55.562 1.00 17.02 153 LYS A C 1
ATOM 1216 O O . LYS A 1 153 ? 54.029 37.292 56.321 1.00 18.13 153 LYS A O 1
ATOM 1222 N N . ALA A 1 154 ? 54.997 37.742 54.411 1.00 17.19 154 ALA A N 1
ATOM 1223 C CA . ALA A 1 154 ? 55.169 36.321 54.113 1.00 17.96 154 ALA A CA 1
ATOM 1224 C C . ALA A 1 154 ? 56.656 35.947 54.316 1.00 16.00 154 ALA A C 1
ATOM 1225 O O . ALA A 1 154 ? 57.554 36.681 53.820 1.00 18.45 154 ALA A O 1
ATOM 1227 N N . THR A 1 155 ? 56.863 34.776 54.832 1.00 14.82 155 THR A N 1
ATOM 1228 C CA . THR A 1 155 ? 58.220 34.259 55.093 1.00 16.72 155 THR A CA 1
ATOM 1229 C C . THR A 1 155 ? 58.199 32.782 54.748 1.00 16.08 155 THR A C 1
ATOM 1230 O O . THR A 1 155 ? 57.508 31.993 55.353 1.00 16.02 155 THR A O 1
ATOM 1234 N N . LEU A 1 156 ? 58.944 32.492 53.678 1.00 16.01 156 LEU A N 1
ATOM 1235 C CA . LEU A 1 156 ? 58.973 31.094 53.232 1.00 16.38 156 LEU A CA 1
ATOM 1236 C C . LEU A 1 156 ? 59.467 30.145 54.343 1.00 16.69 156 LEU A C 1
ATOM 1237 O O . LEU A 1 156 ? 60.557 30.370 54.903 1.00 20.53 156 LEU A O 1
ATOM 1242 N N . ASN A 1 157 ? 58.742 29.091 54.553 1.00 16.77 157 ASN A N 1
ATOM 1243 C CA . ASN A 1 157 ? 59.112 27.968 55.448 1.00 16.83 157 ASN A CA 1
ATOM 1244 C C . ASN A 1 157 ? 59.560 26.838 54.515 1.00 16.28 157 ASN A C 1
ATOM 1245 O O . ASN A 1 157 ? 58.811 26.074 53.945 1.00 16.42 157 ASN A O 1
ATOM 1250 N N . ARG A 1 158 ? 60.862 26.846 54.184 1.00 17.87 158 ARG A N 1
ATOM 1251 C CA . ARG A 1 158 ? 61.462 25.934 53.258 1.00 18.01 158 ARG A CA 1
ATOM 1252 C C . ARG A 1 158 ? 61.261 24.490 53.536 1.00 18.04 158 ARG A C 1
ATOM 1253 O O . ARG A 1 158 ? 61.203 23.677 52.642 1.00 15.60 158 ARG A O 1
ATOM 1261 N N . SER A 1 159 ? 61.075 24.184 54.842 1.00 16.55 159 SER A N 1
ATOM 1262 C CA . SER A 1 159 ? 60.859 22.795 55.204 1.00 15.20 159 SER A CA 1
ATOM 1263 C C . SER A 1 159 ? 59.566 22.226 54.626 1.00 14.83 159 SER A C 1
ATOM 1264 O O . SER A 1 159 ? 59.455 21.003 54.657 1.00 16.40 159 SER A O 1
ATOM 1267 N N . LEU A 1 160 ? 58.652 23.085 54.211 1.00 13.51 160 LEU A N 1
ATOM 1268 C CA . LEU A 1 160 ? 57.326 22.580 53.707 1.00 13.20 160 LEU A CA 1
ATOM 1269 C C . LEU A 1 160 ? 57.281 22.595 52.195 1.00 13.11 160 LEU A C 1
ATOM 1270 O O . LEU A 1 160 ? 56.228 22.296 51.571 1.00 12.44 160 LEU A O 1
ATOM 1275 N N . LEU A 1 161 ? 58.440 22.776 51.610 1.00 12.39 161 LEU A N 1
ATOM 1276 C CA . LEU A 1 161 ? 58.592 22.825 50.137 1.00 12.69 161 LEU A CA 1
ATOM 1277 C C . LEU A 1 161 ? 59.804 21.940 49.734 1.00 12.96 161 LEU A C 1
ATOM 1278 O O . LEU A 1 161 ? 60.844 21.926 50.391 1.00 14.39 161 LEU A O 1
ATOM 1283 N N . LYS A 1 162 ? 59.597 21.290 48.539 1.00 12.23 162 LYS A N 1
ATOM 1284 C CA . LYS A 1 162 ? 60.732 20.583 47.911 1.00 13.49 162 LYS A CA 1
ATOM 1285 C C . LYS A 1 162 ? 60.863 21.028 46.446 1.00 12.55 162 LYS A C 1
ATOM 1286 O O . LYS A 1 162 ? 59.874 21.207 45.688 1.00 14.24 162 LYS A O 1
ATOM 1292 N N . THR A 1 163 ? 62.124 21.145 46.010 1.00 13.32 163 THR A N 1
ATOM 1293 C CA . THR A 1 163 ? 62.514 21.435 44.663 1.00 14.12 163 THR A CA 1
ATOM 1294 C C . THR A 1 163 ? 62.841 20.144 43.886 1.00 14.67 163 THR A C 1
ATOM 1295 O O . THR A 1 163 ? 63.047 19.066 44.486 1.00 15.03 163 THR A O 1
ATOM 1299 N N . TYR A 1 164 ? 62.902 20.303 42.580 1.00 13.94 164 TYR A N 1
ATOM 1300 C CA . TYR A 1 164 ? 63.340 19.271 41.674 1.00 14.22 164 TYR A CA 1
ATOM 1301 C C . TYR A 1 164 ? 64.682 18.626 42.140 1.00 12.67 164 TYR A C 1
ATOM 1302 O O . TYR A 1 164 ? 64.797 17.438 42.266 1.00 13.60 164 TYR A O 1
ATOM 1311 N N . GLU A 1 165 ? 65.643 19.521 42.467 1.00 13.62 165 GLU A N 1
ATOM 1312 C CA . GLU A 1 165 ? 66.946 19.008 42.883 1.00 15.18 165 GLU A CA 1
ATOM 1313 C C . GLU A 1 165 ? 66.833 18.201 44.135 1.00 14.74 165 GLU A C 1
ATOM 1314 O O . GLU A 1 165 ? 67.520 17.129 44.285 1.00 14.48 165 GLU A O 1
ATOM 1320 N N . GLN A 1 166 ? 66.020 18.564 45.102 1.00 13.63 166 GLN A N 1
ATOM 1321 C CA . GLN A 1 166 ? 65.843 17.826 46.328 1.00 13.02 166 GLN A CA 1
ATOM 1322 C C . GLN A 1 166 ? 65.140 16.483 46.111 1.00 12.37 166 GLN A C 1
ATOM 1323 O O . GLN A 1 166 ? 65.541 15.479 46.738 1.00 12.66 166 GLN A O 1
ATOM 1329 N N . VAL A 1 167 ? 64.208 16.392 45.166 1.00 11.97 167 VAL A N 1
ATOM 1330 C CA . VAL A 1 167 ? 63.552 15.150 44.844 1.00 12.53 167 VAL A CA 1
ATOM 1331 C C . VAL A 1 167 ? 64.515 14.224 44.097 1.00 12.71 167 VAL A C 1
ATOM 1332 O O . VAL A 1 167 ? 64.560 13.039 44.322 1.00 13.39 167 VAL A O 1
ATOM 1336 N N . LEU A 1 168 ? 65.355 14.830 43.212 1.00 12.63 168 LEU A N 1
ATOM 1337 C CA . LEU A 1 168 ? 66.389 14.060 42.536 1.00 13.86 168 LEU A CA 1
ATOM 1338 C C . LEU A 1 168 ? 67.378 13.518 43.540 1.00 12.77 168 LEU A C 1
ATOM 1339 O O . LEU A 1 168 ? 67.778 12.318 43.568 1.00 12.63 168 LEU A O 1
ATOM 1344 N N . GLU A 1 169 ? 67.885 14.320 44.444 1.00 13.35 169 GLU A N 1
ATOM 1345 C CA . GLU A 1 169 ? 68.770 13.781 45.491 1.00 13.02 169 GLU A CA 1
ATOM 1346 C C . GLU A 1 169 ? 68.116 12.639 46.269 1.00 12.84 169 GLU A C 1
ATOM 1347 O O . GLU A 1 169 ? 68.738 11.660 46.634 1.00 12.43 169 GLU A O 1
ATOM 1353 N N . ASN A 1 170 ? 66.823 12.792 46.661 1.00 13.07 170 ASN A N 1
ATOM 1354 C CA . ASN A 1 170 ? 66.057 11.807 47.398 1.00 13.78 170 ASN A CA 1
ATOM 1355 C C . ASN A 1 170 ? 65.939 10.486 46.697 1.00 14.57 170 ASN A C 1
ATOM 1356 O O . ASN A 1 170 ? 65.792 9.445 47.300 1.00 14.40 170 ASN A O 1
ATOM 1361 N N . LEU A 1 171 ? 65.970 10.500 45.330 1.00 14.71 171 LEU A N 1
ATOM 1362 C CA . LEU A 1 171 ? 65.973 9.243 44.565 1.00 16.71 171 LEU A CA 1
ATOM 1363 C C . LEU A 1 171 ? 67.151 8.360 44.992 1.00 18.22 171 LEU A C 1
ATOM 1364 O O . LEU A 1 171 ? 67.065 7.159 45.048 1.00 22.07 171 LEU A O 1
ATOM 1369 N N . GLU A 1 172 ? 68.278 9.010 45.306 1.00 21.02 172 GLU A N 1
ATOM 1370 C CA . GLU A 1 172 ? 69.520 8.459 45.762 1.00 20.44 172 GLU A CA 1
ATOM 1371 C C . GLU A 1 172 ? 69.580 8.210 47.242 1.00 20.66 172 GLU A C 1
ATOM 1372 O O . GLU A 1 172 ? 69.940 7.127 47.767 1.00 22.88 172 GLU A O 1
ATOM 1378 N N . SER A 1 173 ? 69.157 9.187 48.093 1.00 21.44 173 SER A N 1
ATOM 1379 C CA . SER A 1 173 ? 69.276 9.024 49.495 1.00 19.95 173 SER A CA 1
ATOM 1380 C C . SER A 1 173 ? 68.176 8.159 50.147 1.00 20.53 173 SER A C 1
ATOM 1381 O O . SER A 1 173 ? 68.425 7.626 51.205 1.00 20.20 173 SER A O 1
ATOM 1384 N N . LYS A 1 174 ? 66.995 8.206 49.553 1.00 19.43 174 LYS A N 1
ATOM 1385 C CA . LYS A 1 174 ? 65.846 7.471 50.145 1.00 20.59 174 LYS A CA 1
ATOM 1386 C C . LYS A 1 174 ? 65.475 8.012 51.521 1.00 21.86 174 LYS A C 1
ATOM 1387 O O . LYS A 1 174 ? 64.860 7.279 52.324 1.00 21.88 174 LYS A O 1
ATOM 1393 N N . ARG A 1 175 ? 65.841 9.215 51.850 1.00 19.42 175 ARG A N 1
ATOM 1394 C CA . ARG A 1 175 ? 65.561 9.865 53.140 1.00 20.97 175 ARG A CA 1
ATOM 1395 C C . ARG A 1 175 ? 64.095 10.109 53.350 1.00 18.04 175 ARG A C 1
ATOM 1396 O O . ARG A 1 175 ? 63.578 10.072 54.478 1.00 20.98 175 ARG A O 1
ATOM 1404 N N . PHE A 1 176 ? 63.405 10.429 52.264 1.00 15.94 176 PHE A N 1
ATOM 1405 C CA . PHE A 1 176 ? 61.933 10.735 52.445 1.00 15.44 176 PHE A CA 1
ATOM 1406 C C . PHE A 1 176 ? 61.121 9.717 51.604 1.00 15.79 176 PHE A C 1
ATOM 1407 O O . PHE A 1 176 ? 61.470 9.377 50.510 1.00 15.80 176 PHE A O 1
ATOM 1415 N N . GLN A 1 177 ? 59.963 9.447 52.151 1.00 13.07 177 GLN A N 1
ATOM 1416 C CA . GLN A 1 177 ? 58.949 8.689 51.426 1.00 11.95 177 GLN A CA 1
ATOM 1417 C C . GLN A 1 177 ? 58.279 9.689 50.443 1.00 12.15 177 GLN A C 1
ATOM 1418 O O . GLN A 1 177 ? 57.909 10.773 50.803 1.00 18.93 177 GLN A O 1
ATOM 1424 N N . LEU A 1 178 ? 58.145 9.288 49.190 1.00 12.68 178 LEU A N 1
ATOM 1425 C CA . LEU A 1 178 ? 57.563 10.176 48.166 1.00 12.64 178 LEU A CA 1
ATOM 1426 C C . LEU A 1 178 ? 56.169 9.585 47.854 1.00 11.82 178 LEU A C 1
ATOM 1427 O O . LEU A 1 178 ? 56.056 8.441 47.429 1.00 13.47 178 LEU A O 1
ATOM 1432 N N . VAL A 1 179 ? 55.143 10.403 48.126 1.00 12.24 179 VAL A N 1
ATOM 1433 C CA . VAL A 1 179 ? 53.760 9.905 48.003 1.00 12.40 179 VAL A CA 1
ATOM 1434 C C . VAL A 1 179 ? 53.008 10.761 46.958 1.00 11.75 179 VAL A C 1
ATOM 1435 O O . VAL A 1 179 ? 53.012 12.031 47.087 1.00 12.10 179 VAL A O 1
ATOM 1439 N N . ASP A 1 180 ? 52.443 10.135 45.977 1.00 13.46 180 ASP A N 1
ATOM 1440 C CA . ASP A 1 180 ? 51.833 10.818 44.847 1.00 11.31 180 ASP A CA 1
ATOM 1441 C C . ASP A 1 180 ? 50.297 10.696 44.916 1.00 11.94 180 ASP A C 1
ATOM 1442 O O . ASP A 1 180 ? 49.804 9.576 44.988 1.00 12.27 180 ASP A O 1
ATOM 1447 N N . SER A 1 181 ? 49.623 11.824 44.900 1.00 12.69 181 SER A N 1
ATOM 1448 C CA . SER A 1 181 ? 48.153 11.824 45.069 1.00 12.27 181 SER A CA 1
ATOM 1449 C C . SER A 1 181 ? 47.363 11.748 43.776 1.00 11.76 181 SER A C 1
ATOM 1450 O O . SER A 1 181 ? 46.122 11.946 43.840 1.00 12.11 181 SER A O 1
ATOM 1453 N N . ARG A 1 182 ? 47.987 11.654 42.618 1.00 11.92 182 ARG A N 1
ATOM 1454 C CA . ARG A 1 182 ? 47.239 11.551 41.380 1.00 11.90 182 ARG A CA 1
ATOM 1455 C C . ARG A 1 182 ? 46.392 10.271 41.355 1.00 11.99 182 ARG A C 1
ATOM 1456 O O . ARG A 1 182 ? 46.695 9.285 42.032 1.00 12.81 182 ARG A O 1
ATOM 1464 N N . ALA A 1 183 ? 45.388 10.251 40.514 1.00 14.22 183 ALA A N 1
ATOM 1465 C CA . ALA A 1 183 ? 44.534 9.042 40.381 1.00 14.69 183 ALA A CA 1
ATOM 1466 C C . ALA A 1 183 ? 45.419 7.873 39.967 1.00 15.67 183 ALA A C 1
ATOM 1467 O O . ALA A 1 183 ? 46.461 8.023 39.286 1.00 13.63 183 ALA A O 1
ATOM 1469 N N . GLN A 1 184 ? 45.030 6.689 40.301 1.00 15.09 184 GLN A N 1
ATOM 1470 C CA . GLN A 1 184 ? 45.745 5.496 40.049 1.00 15.65 184 GLN A CA 1
ATOM 1471 C C . GLN A 1 184 ? 46.180 5.271 38.616 1.00 15.09 184 GLN A C 1
ATOM 1472 O O . GLN A 1 184 ? 47.295 4.939 38.291 1.00 14.26 184 GLN A O 1
ATOM 1478 N N . GLY A 1 185 ? 45.225 5.480 37.640 1.00 15.11 185 GLY A N 1
ATOM 1479 C CA . GLY A 1 185 ? 45.592 5.234 36.244 1.00 15.76 185 GLY A CA 1
ATOM 1480 C C . GLY A 1 185 ? 46.720 6.080 35.719 1.00 15.56 185 GLY A C 1
ATOM 1481 O O . GLY A 1 185 ? 47.617 5.618 34.996 1.00 16.08 185 GLY A O 1
ATOM 1482 N N . ARG A 1 186 ? 46.686 7.363 36.110 1.00 15.40 186 ARG A N 1
ATOM 1483 C CA . ARG A 1 186 ? 47.757 8.276 35.652 1.00 15.57 186 ARG A CA 1
ATOM 1484 C C . ARG A 1 186 ? 49.040 7.905 36.404 1.00 15.10 186 ARG A C 1
ATOM 1485 O O . ARG A 1 186 ? 50.127 7.938 35.752 1.00 15.18 186 ARG A O 1
ATOM 1493 N N . TYR A 1 187 ? 48.989 7.551 37.631 1.00 14.99 187 TYR A N 1
ATOM 1494 C CA . TYR A 1 187 ? 50.176 7.172 38.431 1.00 14.86 187 TYR A CA 1
ATOM 1495 C C . TYR A 1 187 ? 50.831 5.937 37.830 1.00 15.58 187 TYR A C 1
ATOM 1496 O O . TYR A 1 187 ? 52.041 5.939 37.543 1.00 14.62 187 TYR A O 1
ATOM 1505 N N . LEU A 1 188 ? 50.026 4.937 37.427 1.00 14.65 188 LEU A N 1
ATOM 1506 C CA . LEU A 1 188 ? 50.571 3.762 36.803 1.00 15.95 188 LEU A CA 1
ATOM 1507 C C . LEU A 1 188 ? 50.954 3.927 35.349 1.00 17.89 188 LEU A C 1
ATOM 1508 O O . LEU A 1 188 ? 51.855 3.251 34.819 1.00 19.24 188 LEU A O 1
ATOM 1513 N N . GLY A 1 189 ? 50.392 4.941 34.652 1.00 17.61 189 GLY A N 1
ATOM 1514 C CA . GLY A 1 189 ? 50.753 5.170 33.246 1.00 17.88 189 GLY A CA 1
ATOM 1515 C C . GLY A 1 189 ? 49.711 4.567 32.295 1.00 17.90 189 GLY A C 1
ATOM 1516 O O . GLY A 1 189 ? 49.869 4.541 31.115 1.00 23.17 189 GLY A O 1
ATOM 1517 N N . THR A 1 190 ? 48.572 4.111 32.903 1.00 18.51 190 THR A N 1
ATOM 1518 C CA . THR A 1 190 ? 47.563 3.516 31.971 1.00 20.92 190 THR A CA 1
ATOM 1519 C C . THR A 1 190 ? 46.551 4.511 31.486 1.00 20.10 190 THR A C 1
ATOM 1520 O O . THR A 1 190 ? 45.730 4.227 30.612 1.00 22.66 190 THR A O 1
ATOM 1524 N N . GLN A 1 191 ? 46.524 5.709 32.051 1.00 18.23 191 GLN A N 1
ATOM 1525 C CA . GLN A 1 191 ? 45.636 6.766 31.591 1.00 18.49 191 GLN A CA 1
ATOM 1526 C C . GLN A 1 191 ? 46.512 8.004 31.331 1.00 17.94 191 GLN A C 1
ATOM 1527 O O . GLN A 1 191 ? 47.494 8.185 32.076 1.00 16.14 191 GLN A O 1
ATOM 1533 N N . PRO A 1 192 ? 46.254 8.782 30.328 1.00 18.51 192 PRO A N 1
ATOM 1534 C CA . PRO A 1 192 ? 47.093 9.906 30.012 1.00 18.50 192 PRO A CA 1
ATOM 1535 C C . PRO A 1 192 ? 47.046 11.056 30.939 1.00 16.69 192 PRO A C 1
ATOM 1536 O O . PRO A 1 192 ? 46.059 11.293 31.709 1.00 17.39 192 PRO A O 1
ATOM 1540 N N . GLU A 1 193 ? 48.051 11.912 30.954 1.00 15.50 193 GLU A N 1
ATOM 1541 C CA . GLU A 1 193 ? 47.985 13.175 31.707 1.00 14.43 193 GLU A CA 1
ATOM 1542 C C . GLU A 1 193 ? 47.207 14.171 30.809 1.00 15.92 193 GLU A C 1
ATOM 1543 O O . GLU A 1 193 ? 47.458 14.266 29.606 1.00 20.43 193 GLU A O 1
ATOM 1549 N N . PRO A 1 194 ? 46.198 14.877 31.378 1.00 17.19 194 PRO A N 1
ATOM 1550 C CA . PRO A 1 194 ? 45.412 15.803 30.594 1.00 17.69 194 PRO A CA 1
ATOM 1551 C C . PRO A 1 194 ? 45.946 17.201 30.458 1.00 16.44 194 PRO A C 1
ATOM 1552 O O . PRO A 1 194 ? 46.843 17.593 31.204 1.00 18.64 194 PRO A O 1
ATOM 1556 N N . ASP A 1 195 ? 45.324 18.013 29.600 1.00 18.95 195 ASP A N 1
ATOM 1557 C CA . ASP A 1 195 ? 45.668 19.440 29.522 1.00 20.68 195 ASP A CA 1
ATOM 1558 C C . ASP A 1 195 ? 47.174 19.686 29.373 1.00 17.88 195 ASP A C 1
ATOM 1559 O O . ASP A 1 195 ? 47.705 20.531 30.085 1.00 18.55 195 ASP A O 1
ATOM 1564 N N . ALA A 1 196 ? 47.890 18.975 28.533 1.00 18.25 196 ALA A N 1
ATOM 1565 C CA . ALA A 1 196 ? 49.310 19.129 28.304 1.00 20.83 196 ALA A CA 1
ATOM 1566 C C . ALA A 1 196 ? 49.719 18.628 26.934 1.00 19.95 196 ALA A C 1
ATOM 1567 O O . ALA A 1 196 ? 48.891 17.972 26.258 1.00 20.07 196 ALA A O 1
ATOM 1569 N N . VAL A 1 197 ? 50.911 18.926 26.460 1.00 19.38 197 VAL A N 1
ATOM 1570 C CA . VAL A 1 197 ? 51.410 18.590 25.177 1.00 20.89 197 VAL A CA 1
ATOM 1571 C C . VAL A 1 197 ? 52.628 17.649 25.340 1.00 19.36 197 VAL A C 1
ATOM 1572 O O . VAL A 1 197 ? 53.678 18.067 25.829 1.00 19.88 197 VAL A O 1
ATOM 1576 N N . GLY A 1 198 ? 52.396 16.411 24.907 1.00 19.59 198 GLY A N 1
ATOM 1577 C CA . GLY A 1 198 ? 53.400 15.373 24.907 1.00 21.42 198 GLY A CA 1
ATOM 1578 C C . GLY A 1 198 ? 53.953 15.004 26.260 1.00 18.60 198 GLY A C 1
ATOM 1579 O O . GLY A 1 198 ? 55.139 14.601 26.397 1.00 24.20 198 GLY A O 1
ATOM 1580 N N . LEU A 1 199 ? 53.115 15.152 27.274 1.00 16.17 199 LEU A N 1
ATOM 1581 C CA . LEU A 1 199 ? 53.452 14.809 28.659 1.00 15.53 199 LEU A CA 1
ATOM 1582 C C . LEU A 1 199 ? 52.873 13.350 28.878 1.00 14.23 199 LEU A C 1
ATOM 1583 O O . LEU A 1 199 ? 51.653 13.207 28.905 1.00 21.45 199 LEU A O 1
ATOM 1588 N N . ASP A 1 200 ? 53.760 12.442 29.104 1.00 14.68 200 ASP A N 1
ATOM 1589 C CA . ASP A 1 200 ? 53.443 11.058 29.420 1.00 19.65 200 ASP A CA 1
ATOM 1590 C C . ASP A 1 200 ? 52.969 10.982 30.892 1.00 17.51 200 ASP A C 1
ATOM 1591 O O . ASP A 1 200 ? 53.333 11.750 31.725 1.00 17.00 200 ASP A O 1
ATOM 1596 N N . SER A 1 201 ? 52.237 9.919 31.184 1.00 17.61 201 SER A N 1
ATOM 1597 C CA . SER A 1 201 ? 51.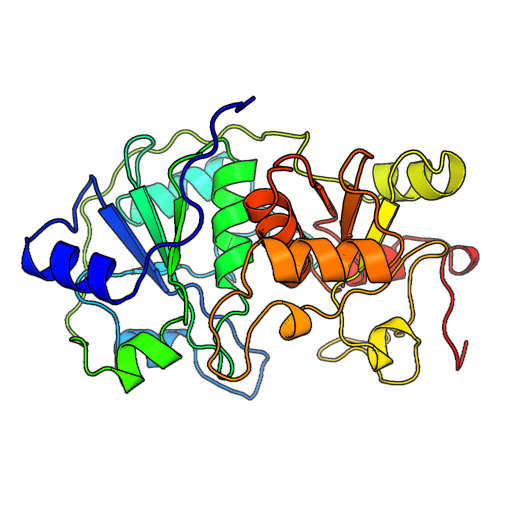851 9.593 32.551 1.00 16.97 201 SER A CA 1
ATOM 1598 C C . SER A 1 201 ? 52.828 8.491 33.032 1.00 15.68 201 SER A C 1
ATOM 1599 O O . SER A 1 201 ? 53.802 8.164 32.364 1.00 15.73 201 SER A O 1
ATOM 1602 N N . GLY A 1 202 ? 52.734 8.143 34.275 1.00 14.02 202 GLY A N 1
ATOM 1603 C CA . GLY A 1 202 ? 53.719 7.353 34.982 1.00 12.73 202 GLY A CA 1
ATOM 1604 C C . GLY A 1 202 ? 54.088 8.044 36.297 1.00 13.02 202 GLY A C 1
ATOM 1605 O O . GLY A 1 202 ? 53.405 9.013 36.648 1.00 12.75 202 GLY A O 1
ATOM 1606 N N . HIS A 1 203 ? 55.102 7.510 36.935 1.00 12.82 203 HIS A N 1
ATOM 1607 C CA . HIS A 1 203 ? 55.462 8.061 38.265 1.00 14.06 203 HIS A CA 1
ATOM 1608 C C . HIS A 1 203 ? 56.954 7.980 38.536 1.00 13.94 203 HIS A C 1
ATOM 1609 O O . HIS A 1 203 ? 57.689 7.200 37.868 1.00 15.18 203 HIS A O 1
ATOM 1616 N N . ILE A 1 204 ? 57.410 8.768 39.468 1.00 14.74 204 ILE A N 1
ATOM 1617 C CA . ILE A 1 204 ? 58.805 8.852 39.852 1.00 14.72 204 ILE A CA 1
ATOM 1618 C C . ILE A 1 204 ? 59.195 7.555 40.556 1.00 15.85 204 ILE A C 1
ATOM 1619 O O . ILE A 1 204 ? 58.428 7.096 41.425 1.00 14.24 204 ILE A O 1
ATOM 1624 N N . ARG A 1 205 ? 60.289 6.941 40.145 1.00 18.12 205 ARG A N 1
ATOM 1625 C CA . ARG A 1 205 ? 60.710 5.692 40.790 1.00 19.85 205 ARG A CA 1
ATOM 1626 C C . ARG A 1 205 ? 60.763 5.855 42.312 1.00 18.68 205 ARG A C 1
ATOM 1627 O O . ARG A 1 205 ? 61.224 6.873 42.826 1.00 18.44 205 ARG A O 1
ATOM 1635 N N . GLY A 1 206 ? 60.265 4.785 42.965 1.00 16.84 206 GLY A N 1
ATOM 1636 C CA . GLY A 1 206 ? 60.225 4.726 44.418 1.00 17.27 206 GLY A CA 1
ATOM 1637 C C . GLY A 1 206 ? 59.032 5.351 45.110 1.00 15.75 206 GLY A C 1
ATOM 1638 O O . GLY A 1 206 ? 58.869 5.251 46.327 1.00 18.15 206 GLY A O 1
ATOM 1639 N N . SER A 1 207 ? 58.126 5.956 44.367 1.00 14.96 207 SER A N 1
ATOM 1640 C CA . SER A 1 207 ? 56.937 6.531 44.893 1.00 15.17 207 SER A CA 1
ATOM 1641 C C . SER A 1 207 ? 55.881 5.540 45.420 1.00 16.25 207 SER A C 1
ATOM 1642 O O . SER A 1 207 ? 55.973 4.340 45.042 1.00 18.72 207 SER A O 1
ATOM 1645 N N . VAL A 1 208 ? 54.955 6.023 46.163 1.00 14.79 208 VAL A N 1
ATOM 1646 C CA . VAL A 1 208 ? 53.750 5.271 46.635 1.00 14.79 208 VAL A CA 1
ATOM 1647 C C . VAL A 1 208 ? 52.612 6.151 46.102 1.00 14.90 208 VAL A C 1
ATOM 1648 O O . VAL A 1 208 ? 52.732 7.344 45.984 1.00 15.23 208 VAL A O 1
ATOM 1652 N N . ASN A 1 209 ? 51.477 5.575 45.802 1.00 12.75 209 ASN A N 1
ATOM 1653 C CA . ASN A 1 209 ? 50.338 6.303 45.309 1.00 13.40 209 ASN A CA 1
ATOM 1654 C C . ASN A 1 209 ? 49.218 6.333 46.388 1.00 11.46 209 ASN A C 1
ATOM 1655 O O . ASN A 1 209 ? 48.780 5.260 46.871 1.00 13.59 209 ASN A O 1
ATOM 1660 N N . MET A 1 210 ? 48.722 7.492 46.706 1.00 11.94 210 MET A N 1
ATOM 1661 C CA . MET A 1 210 ? 47.570 7.699 47.569 1.00 12.14 210 MET A CA 1
ATOM 1662 C C . MET A 1 210 ? 46.598 8.676 46.907 1.00 11.36 210 MET A C 1
ATOM 1663 O O . MET A 1 210 ? 46.651 9.879 47.157 1.00 11.54 210 MET A O 1
ATOM 1668 N N . PRO A 1 211 ? 45.789 8.184 45.956 1.00 11.59 211 PRO A N 1
ATOM 1669 C CA . PRO A 1 211 ? 44.843 9.042 45.217 1.00 12.06 211 PRO A CA 1
ATOM 1670 C C . PRO A 1 211 ? 44.117 9.983 46.139 1.00 12.46 211 PRO A C 1
ATOM 1671 O O . PRO A 1 211 ? 43.463 9.581 47.115 1.00 12.82 211 PRO A O 1
ATOM 1675 N N . PHE A 1 212 ? 44.100 11.297 45.841 1.00 12.35 212 PHE A N 1
ATOM 1676 C CA . PHE A 1 212 ? 43.525 12.216 46.778 1.00 13.86 212 PHE A CA 1
ATOM 1677 C C . PHE A 1 212 ? 42.096 12.000 47.199 1.00 14.39 212 PHE A C 1
ATOM 1678 O O . PHE A 1 212 ? 41.708 12.315 48.346 1.00 14.13 212 PHE A O 1
ATOM 1686 N N . MET A 1 213 ? 41.238 11.514 46.272 1.00 13.46 213 MET A N 1
ATOM 1687 C CA . MET A 1 213 ? 39.830 11.394 46.634 1.00 12.20 213 MET A CA 1
ATOM 1688 C C . MET A 1 213 ? 39.562 10.350 47.670 1.00 12.63 213 MET A C 1
ATOM 1689 O O . MET A 1 213 ? 38.477 10.348 48.338 1.00 12.85 213 MET A O 1
ATOM 1694 N N . ASN A 1 214 ? 40.511 9.484 47.979 1.00 12.37 214 ASN A N 1
ATOM 1695 C CA . ASN A 1 214 ? 40.360 8.495 49.035 1.00 12.61 214 ASN A CA 1
ATOM 1696 C C . ASN A 1 214 ? 40.335 9.121 50.444 1.00 12.70 214 ASN A C 1
ATOM 1697 O O . ASN A 1 214 ? 39.881 8.482 51.372 1.00 14.03 214 ASN A O 1
ATOM 1702 N N . PHE A 1 215 ? 40.805 10.361 50.592 1.00 12.19 215 PHE A N 1
ATOM 1703 C CA . PHE A 1 215 ? 40.825 11.046 51.839 1.00 13.08 215 PHE A CA 1
ATOM 1704 C C . PHE A 1 215 ? 39.458 11.491 52.328 1.00 13.13 215 PHE A C 1
ATOM 1705 O O . PHE A 1 215 ? 39.355 11.890 53.459 1.00 14.32 215 PHE A O 1
ATOM 1713 N N . LEU A 1 216 ? 38.523 11.638 51.366 1.00 13.99 216 LEU A N 1
ATOM 1714 C CA . LEU A 1 216 ? 37.205 12.143 51.724 1.00 14.31 216 LEU A CA 1
ATOM 1715 C C . LEU A 1 216 ? 36.174 10.990 51.748 1.00 12.72 216 LEU A C 1
ATOM 1716 O O . LEU A 1 216 ? 36.352 9.971 51.075 1.00 13.02 216 LEU A O 1
ATOM 1721 N N . THR A 1 217 ? 35.085 11.216 52.479 1.00 13.06 217 THR A N 1
ATOM 1722 C CA . THR A 1 217 ? 33.936 10.318 52.481 1.00 13.97 217 THR A CA 1
ATOM 1723 C C . THR A 1 217 ? 33.151 10.610 51.175 1.00 12.81 217 THR A C 1
ATOM 1724 O O . THR A 1 217 ? 33.358 11.577 50.497 1.00 13.27 217 THR A O 1
ATOM 1728 N N . GLU A 1 218 ? 32.174 9.722 50.912 1.00 13.40 218 GLU A N 1
ATOM 1729 C CA . GLU A 1 218 ? 31.344 9.896 49.737 1.00 15.47 218 GLU A CA 1
ATOM 1730 C C . GLU A 1 218 ? 30.559 11.250 49.847 1.00 14.93 218 GLU A C 1
ATOM 1731 O O . GLU A 1 218 ? 30.218 11.779 48.774 1.00 15.54 218 GLU A O 1
ATOM 1737 N N . ASP A 1 219 ? 30.324 11.791 50.979 1.00 15.44 219 ASP A N 1
ATOM 1738 C CA . ASP A 1 219 ? 29.611 13.073 51.172 1.00 16.22 219 ASP A CA 1
ATOM 1739 C C . ASP A 1 219 ? 30.496 14.281 51.045 1.00 15.78 219 ASP A C 1
ATOM 1740 O O . ASP A 1 219 ? 30.006 15.426 51.024 1.00 18.15 219 ASP A O 1
ATOM 1745 N N . GLY A 1 220 ? 31.834 14.066 50.962 1.00 16.22 220 GLY A N 1
ATOM 1746 C CA . GLY A 1 220 ? 32.815 15.104 50.787 1.00 14.34 220 GLY A CA 1
ATOM 1747 C C . GLY A 1 220 ? 33.423 15.592 52.033 1.00 15.12 220 GLY A C 1
ATOM 1748 O O . GLY A 1 220 ? 34.122 16.661 51.954 1.00 15.48 220 GLY A O 1
ATOM 1749 N N . PHE A 1 221 ? 33.245 14.949 53.175 1.00 14.05 221 PHE A N 1
ATOM 1750 C CA . PHE A 1 221 ? 33.836 15.341 54.433 1.00 13.48 221 PHE A CA 1
ATOM 1751 C C . PHE A 1 221 ? 35.211 14.616 54.602 1.00 12.48 221 PHE A C 1
ATOM 1752 O O . PHE A 1 221 ? 35.398 13.521 54.124 1.00 13.75 221 PHE A O 1
ATOM 1760 N N . GLU A 1 222 ? 36.112 15.238 55.354 1.00 12.05 222 GLU A N 1
ATOM 1761 C CA . GLU A 1 222 ? 37.373 14.548 55.589 1.00 12.93 222 GLU A CA 1
ATOM 1762 C C . GLU A 1 222 ? 37.090 13.276 56.370 1.00 11.62 222 GLU A C 1
ATOM 1763 O O . GLU A 1 222 ? 36.231 13.246 57.287 1.00 13.00 222 GLU A O 1
ATOM 1769 N N . LYS A 1 223 ? 37.793 12.204 56.074 1.00 12.77 223 LYS A N 1
ATOM 1770 C CA . LYS A 1 223 ? 37.736 11.018 56.886 1.00 13.36 223 LYS A CA 1
ATOM 1771 C C . LYS A 1 223 ? 38.255 11.297 58.289 1.00 14.05 223 LYS A C 1
ATOM 1772 O O . LYS A 1 223 ? 38.948 12.303 58.533 1.00 15.60 223 LYS A O 1
ATOM 1778 N N . SER A 1 224 ? 37.887 10.421 59.259 1.00 15.72 224 SER A N 1
ATOM 1779 C CA . SER A 1 224 ? 38.321 10.692 60.639 1.00 15.37 224 SER A CA 1
ATOM 1780 C C . SER A 1 224 ? 39.835 10.482 60.779 1.00 15.87 224 SER A C 1
ATOM 1781 O O . SER A 1 224 ? 40.473 9.814 59.942 1.00 16.67 224 SER A O 1
ATOM 1784 N N . PRO A 1 225 ? 40.425 11.015 61.826 1.00 16.12 225 PRO A N 1
ATOM 1785 C CA . PRO A 1 225 ? 41.869 10.787 62.001 1.00 16.00 225 PRO A CA 1
ATOM 1786 C C . PRO A 1 225 ? 42.244 9.330 62.113 1.00 15.60 225 PRO A C 1
ATOM 1787 O O . PRO A 1 225 ? 43.261 8.885 61.550 1.00 16.61 225 PRO A O 1
ATOM 1791 N N . GLU A 1 226 ? 41.359 8.492 62.723 1.00 16.20 226 GLU A N 1
ATOM 1792 C CA . GLU A 1 226 ? 41.653 7.040 62.782 1.00 20.35 226 GLU A CA 1
ATOM 1793 C C . GLU A 1 226 ? 41.642 6.417 61.403 1.00 18.20 226 GLU A C 1
ATOM 1794 O O . GLU A 1 226 ? 42.550 5.605 61.041 1.00 19.10 226 GLU A O 1
ATOM 1800 N N . GLU A 1 227 ? 40.682 6.793 60.569 1.00 17.38 227 GLU A N 1
ATOM 1801 C CA . GLU A 1 227 ? 40.570 6.360 59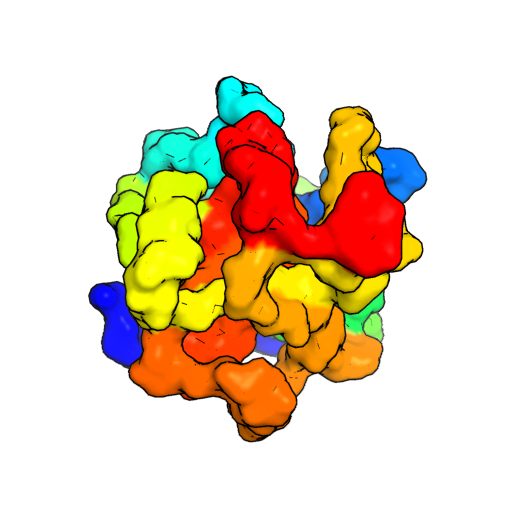.220 1.00 15.12 227 GLU A CA 1
ATOM 1802 C C . GLU A 1 227 ? 41.834 6.746 58.377 1.00 15.35 227 GLU A C 1
ATOM 1803 O O . GLU A 1 227 ? 42.349 5.980 57.610 1.00 14.94 227 GLU A O 1
ATOM 1809 N N . LEU A 1 228 ? 42.182 8.058 58.542 1.00 12.90 228 LEU A N 1
ATOM 1810 C CA . LEU A 1 228 ? 43.314 8.567 57.775 1.00 13.89 228 LEU A CA 1
ATOM 1811 C C . LEU A 1 228 ? 44.574 7.758 58.138 1.00 13.45 228 LEU A C 1
ATOM 1812 O O . LEU A 1 228 ? 45.394 7.395 57.293 1.00 12.90 228 LEU A O 1
ATOM 1817 N N . ARG A 1 229 ? 44.770 7.587 59.472 1.00 15.46 229 ARG A N 1
ATOM 1818 C CA . ARG A 1 229 ? 45.963 6.858 59.904 1.00 16.55 229 ARG A CA 1
ATOM 1819 C C . ARG A 1 229 ? 45.993 5.492 59.317 1.00 16.92 229 ARG A C 1
ATOM 1820 O O . ARG A 1 229 ? 47.017 4.947 58.822 1.00 16.59 229 ARG A O 1
ATOM 1828 N N . ALA A 1 230 ? 44.837 4.792 59.306 1.00 16.13 230 ALA A N 1
ATOM 1829 C CA . ALA A 1 230 ? 44.756 3.449 58.774 1.00 15.37 230 ALA A CA 1
ATOM 1830 C C . ALA A 1 230 ? 45.105 3.499 57.263 1.00 14.36 230 ALA A C 1
ATOM 1831 O O . ALA A 1 230 ? 45.750 2.543 56.772 1.00 15.94 230 ALA A O 1
ATOM 1833 N N . MET A 1 231 ? 44.680 4.600 56.606 1.00 14.41 231 MET A N 1
ATOM 1834 C CA . MET A 1 231 ? 45.047 4.622 55.139 1.00 14.25 231 MET A CA 1
ATOM 1835 C C . MET A 1 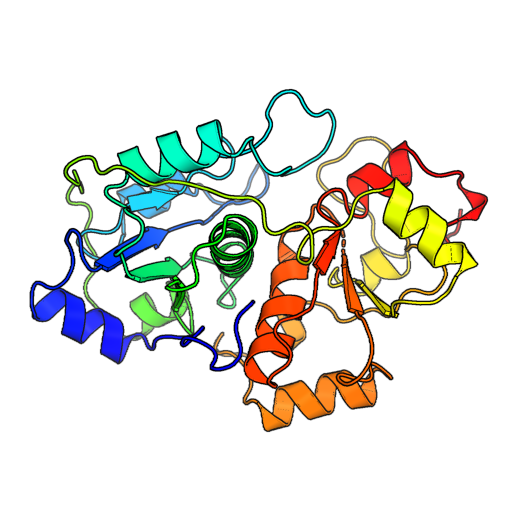231 ? 46.535 4.664 54.942 1.00 14.09 231 MET A C 1
ATOM 1836 O O . MET A 1 231 ? 47.128 4.041 54.060 1.00 15.31 231 MET A O 1
ATOM 1841 N N . PHE A 1 232 ? 47.224 5.534 55.719 1.00 15.14 232 PHE A N 1
ATOM 1842 C CA . PHE A 1 232 ? 48.675 5.647 55.477 1.00 13.83 232 PHE A CA 1
ATOM 1843 C C . PHE A 1 232 ? 49.315 4.276 55.785 1.00 15.80 232 PHE A C 1
ATOM 1844 O O . PHE A 1 232 ? 50.224 3.827 55.092 1.00 15.66 232 PHE A O 1
ATOM 1852 N N . GLU A 1 233 ? 48.912 3.650 56.879 1.00 16.61 233 GLU A N 1
ATOM 1853 C CA . GLU A 1 233 ? 49.522 2.401 57.275 1.00 17.54 233 GLU A CA 1
ATOM 1854 C C . GLU A 1 233 ? 49.335 1.286 56.219 1.00 16.65 233 GLU A C 1
ATOM 1855 O O . GLU A 1 233 ? 50.316 0.597 55.921 1.00 15.86 233 GLU A O 1
ATOM 1861 N N . ALA A 1 234 ? 48.135 1.230 55.616 1.00 16.34 234 ALA A N 1
ATOM 1862 C CA . ALA A 1 234 ? 47.866 0.249 54.605 1.00 16.74 234 ALA A CA 1
ATOM 1863 C C . ALA A 1 234 ? 48.638 0.548 53.304 1.00 16.83 234 ALA A C 1
ATOM 1864 O O . ALA A 1 234 ? 48.756 -0.355 52.477 1.00 19.73 234 ALA A O 1
ATOM 1866 N N . LYS A 1 235 ? 49.158 1.737 53.167 1.00 16.63 235 LYS A N 1
ATOM 1867 C CA . LYS A 1 235 ? 49.982 2.135 52.045 1.00 16.57 235 LYS A CA 1
ATOM 1868 C C . LYS A 1 235 ? 51.468 2.006 52.336 1.00 16.82 235 LYS A C 1
ATOM 1869 O O . LYS A 1 235 ? 52.322 2.405 51.482 1.00 19.17 235 LYS A O 1
ATOM 1875 N N . LYS A 1 236 ? 51.852 1.546 53.503 1.00 17.79 236 LYS A N 1
ATOM 1876 C CA . LYS A 1 236 ? 53.257 1.484 53.920 1.00 19.26 236 LYS A CA 1
ATOM 1877 C C . LYS A 1 236 ? 53.908 2.871 54.017 1.00 17.63 236 LYS A C 1
ATOM 1878 O O . LYS A 1 236 ? 55.057 3.028 53.808 1.00 17.78 236 LYS A O 1
ATOM 1884 N N . VAL A 1 237 ? 53.076 3.858 54.428 1.00 16.50 237 VAL A N 1
ATOM 1885 C CA . VAL A 1 237 ? 53.586 5.200 54.676 1.00 16.52 237 VAL A CA 1
ATOM 1886 C C . VAL A 1 237 ? 53.612 5.363 56.231 1.00 17.17 237 VAL A C 1
ATOM 1887 O O . VAL A 1 237 ? 52.557 5.323 56.877 1.00 19.72 237 VAL A O 1
ATOM 1891 N N . ASP A 1 238 ? 54.846 5.443 56.724 1.00 17.29 238 ASP A N 1
ATOM 1892 C CA . ASP A 1 238 ? 55.153 5.580 58.153 1.00 18.08 238 ASP A CA 1
ATOM 1893 C C . ASP A 1 238 ? 55.198 7.093 58.478 1.00 15.89 238 ASP A C 1
ATOM 1894 O O . ASP A 1 238 ? 56.101 7.802 58.039 1.00 15.75 238 ASP A O 1
ATOM 1899 N N . LEU A 1 239 ? 54.181 7.501 59.203 1.00 16.20 239 LEU A N 1
ATOM 1900 C CA . LEU A 1 239 ? 54.003 8.865 59.631 1.00 14.88 239 LEU A CA 1
ATOM 1901 C C . LEU A 1 239 ? 55.094 9.360 60.571 1.00 15.52 239 LEU A C 1
ATOM 1902 O O . LEU A 1 239 ? 55.201 10.575 60.774 1.00 18.98 239 LEU A O 1
ATOM 1907 N N . THR A 1 240 ? 55.891 8.482 61.123 1.00 16.30 240 THR A N 1
ATOM 1908 C CA . THR A 1 240 ? 56.987 8.931 62.011 1.00 19.73 240 THR A CA 1
ATOM 1909 C C . THR A 1 240 ? 58.232 9.229 61.198 1.00 19.14 240 THR A C 1
ATOM 1910 O O . THR A 1 240 ? 59.230 9.678 61.751 1.00 20.99 240 THR A O 1
ATOM 1914 N N . LYS A 1 241 ? 58.168 8.999 59.882 1.00 20.69 241 LYS A N 1
ATOM 1915 C CA . LYS A 1 241 ? 59.341 9.232 58.995 1.00 20.35 241 LYS A CA 1
ATOM 1916 C C . LYS A 1 241 ? 59.066 10.346 58.008 1.00 19.21 241 LYS A C 1
ATOM 1917 O O . LYS A 1 241 ? 57.931 10.743 57.707 1.00 17.80 241 LYS A O 1
ATOM 1923 N N . PRO A 1 242 ? 60.157 10.874 57.430 1.00 17.99 242 PRO A N 1
ATOM 1924 C CA . PRO A 1 242 ? 59.983 11.992 56.466 1.00 16.74 242 PRO A CA 1
ATOM 1925 C C . PRO A 1 242 ? 59.168 11.620 55.264 1.00 14.91 242 PRO A C 1
ATOM 1926 O O . PRO A 1 242 ? 59.114 10.445 54.800 1.00 15.92 242 PRO A O 1
ATOM 1930 N N . LEU A 1 243 ? 58.397 12.556 54.732 1.00 14.58 243 LEU A N 1
ATOM 1931 C CA . LEU A 1 243 ? 57.406 12.391 53.684 1.00 15.18 243 LEU A CA 1
ATOM 1932 C C . LEU A 1 243 ? 57.326 13.653 52.817 1.00 13.00 243 LEU A C 1
ATOM 1933 O O . LEU A 1 243 ? 57.162 14.774 53.259 1.00 15.57 243 LEU A O 1
ATOM 1938 N N . ILE A 1 244 ? 57.486 13.438 51.531 1.00 11.73 244 ILE A N 1
ATOM 1939 C CA . ILE A 1 244 ? 57.291 14.472 50.502 1.00 11.66 244 ILE A CA 1
ATOM 1940 C C . ILE A 1 244 ? 56.024 14.043 49.689 1.00 12.17 244 ILE A C 1
ATOM 1941 O O . ILE A 1 244 ? 55.913 12.912 49.266 1.00 13.32 244 ILE A O 1
ATOM 1946 N N . ALA A 1 245 ? 55.120 15.000 49.503 1.00 12.90 245 ALA A N 1
ATOM 1947 C CA . ALA A 1 245 ? 53.919 14.769 48.718 1.00 12.80 245 ALA A CA 1
ATOM 1948 C C . ALA A 1 245 ? 54.094 15.395 47.337 1.00 12.26 245 ALA A C 1
ATOM 1949 O O . ALA A 1 245 ? 54.609 16.535 47.204 1.00 12.52 245 ALA A O 1
ATOM 1951 N N . THR A 1 246 ? 53.622 14.710 46.346 1.00 12.15 246 THR A N 1
ATOM 1952 C CA . THR A 1 246 ? 53.733 15.099 44.943 1.00 12.43 246 THR A CA 1
ATOM 1953 C C . THR A 1 246 ? 52.505 14.753 44.173 1.00 12.44 246 THR A C 1
ATOM 1954 O O . THR A 1 246 ? 51.695 13.913 44.632 1.00 12.33 246 THR A O 1
ATOM 1965 N N . ARG A 1 248 ? 50.418 16.154 40.082 1.00 11.78 248 ARG A N 1
ATOM 1966 C CA . ARG A 1 248 ? 50.673 16.688 38.726 1.00 12.13 248 ARG A CA 1
ATOM 1967 C C . ARG A 1 248 ? 51.336 18.051 38.841 1.00 11.81 248 ARG A C 1
ATOM 1968 O O . ARG A 1 248 ? 52.271 18.322 38.033 1.00 12.40 248 ARG A O 1
ATOM 1976 N N . LYS A 1 249 ? 50.833 18.939 39.688 1.00 11.84 249 LYS A N 1
ATOM 1977 C CA . LYS A 1 249 ? 51.254 20.342 39.718 1.00 12.50 249 LYS A CA 1
ATOM 1978 C C . LYS A 1 249 ? 51.305 20.949 41.103 1.00 11.66 249 LYS A C 1
ATOM 1979 O O . LYS A 1 249 ? 51.373 22.180 41.298 1.00 11.84 249 LYS A O 1
ATOM 1985 N N . GLY A 1 250 ? 51.400 20.097 42.155 1.00 10.99 250 GLY A N 1
ATOM 1986 C CA . GLY A 1 250 ? 51.521 20.552 43.541 1.00 11.34 250 GLY A CA 1
ATOM 1987 C C . GLY A 1 250 ? 50.229 20.956 44.229 1.00 12.18 250 GLY A C 1
ATOM 1988 O O . GLY A 1 250 ? 50.303 21.567 45.319 1.00 11.89 250 GLY A O 1
ATOM 1989 N N . VAL A 1 251 ? 49.094 20.641 43.652 1.00 12.27 251 VAL A N 1
ATOM 1990 C CA . VAL A 1 251 ? 47.780 20.977 44.200 1.00 11.79 251 VAL A CA 1
ATOM 1991 C C . VAL A 1 251 ? 47.216 19.850 45.010 1.00 11.40 251 VAL A C 1
ATOM 1992 O O . VAL A 1 251 ? 47.099 19.994 46.268 1.00 12.68 251 VAL A O 1
ATOM 1996 N N . THR A 1 252 ? 46.843 18.726 44.447 1.00 10.94 252 THR A N 1
ATOM 1997 C CA . THR A 1 252 ? 46.255 17.649 45.254 1.00 11.67 252 THR A CA 1
ATOM 1998 C C . THR A 1 252 ? 47.228 17.015 46.235 1.00 11.49 252 THR A C 1
ATOM 1999 O O . THR A 1 252 ? 46.765 16.427 47.198 1.00 11.59 252 THR A O 1
ATOM 2003 N N . ALA A 1 253 ? 48.508 17.214 46.039 1.00 11.56 253 ALA A N 1
ATOM 2004 C CA . ALA A 1 253 ? 49.484 16.714 46.990 1.00 10.63 253 ALA A CA 1
ATOM 2005 C C . ALA A 1 253 ? 49.234 17.270 48.376 1.00 9.93 253 ALA A C 1
ATOM 2006 O O . ALA A 1 253 ? 49.531 16.695 49.433 1.00 11.31 253 ALA A O 1
ATOM 2008 N N . CYS A 1 254 ? 48.664 18.504 48.383 1.00 10.38 254 CYS A N 1
ATOM 2009 C CA . CYS A 1 254 ? 48.313 19.191 49.630 1.00 10.10 254 CYS A CA 1
ATOM 2010 C C . CYS A 1 254 ? 47.224 18.518 50.392 1.00 10.18 254 CYS A C 1
ATOM 2011 O O . CYS A 1 254 ? 47.115 18.698 51.649 1.00 10.38 254 CYS A O 1
ATOM 2014 N N . HIS A 1 255 ? 46.473 17.595 49.735 1.00 11.64 255 HIS A N 1
ATOM 2015 C CA . HIS A 1 255 ? 45.507 16.771 50.520 1.00 10.93 255 HIS A CA 1
ATOM 2016 C C . HIS A 1 255 ? 46.261 15.696 51.312 1.00 10.33 255 HIS A C 1
ATOM 2017 O O . HIS A 1 255 ? 45.793 15.318 52.383 1.00 10.88 255 HIS A O 1
ATOM 2024 N N . ILE A 1 256 ? 47.420 15.241 50.821 1.00 9.64 256 ILE A N 1
ATOM 2025 C CA . ILE A 1 256 ? 48.238 14.313 51.662 1.00 9.71 256 ILE A CA 1
ATOM 2026 C C . ILE A 1 256 ? 48.761 15.065 52.831 1.00 10.61 256 ILE A C 1
ATOM 2027 O O . ILE A 1 256 ? 48.687 14.641 54.024 1.00 11.51 256 ILE A O 1
ATOM 2032 N N . ALA A 1 257 ? 49.287 16.249 52.647 1.00 11.10 257 ALA A N 1
ATOM 2033 C CA . ALA A 1 257 ? 49.776 17.076 53.724 1.00 11.13 257 ALA A CA 1
ATOM 2034 C C . ALA A 1 257 ? 48.617 17.283 54.714 1.00 11.23 257 ALA A C 1
ATOM 2035 O O . ALA A 1 257 ? 48.894 17.289 55.937 1.00 11.84 257 ALA A O 1
ATOM 2037 N N . LEU A 1 258 ? 47.438 17.632 54.280 1.00 10.94 258 LEU A N 1
ATOM 2038 C CA . LEU A 1 258 ? 46.307 17.911 55.228 1.00 10.41 258 LEU A CA 1
ATOM 2039 C C . LEU A 1 258 ? 46.015 16.680 56.059 1.00 11.29 258 LEU A C 1
ATOM 2040 O O . LEU A 1 258 ? 45.791 16.699 57.256 1.00 11.96 258 LEU A O 1
ATOM 2045 N N . ALA A 1 259 ? 45.880 15.511 55.382 1.00 11.75 259 ALA A N 1
ATOM 2046 C CA . ALA A 1 259 ? 45.562 14.239 56.057 1.00 12.95 259 ALA A CA 1
ATOM 2047 C C . ALA A 1 259 ? 46.625 13.944 57.100 1.00 11.85 259 ALA A C 1
ATOM 2048 O O . ALA A 1 259 ? 46.279 13.595 58.236 1.00 12.46 259 ALA A O 1
ATOM 2050 N N . ALA A 1 260 ? 47.905 14.101 56.729 1.00 11.76 260 ALA A N 1
ATOM 2051 C CA . ALA A 1 260 ? 48.989 13.828 57.714 1.00 13.57 260 ALA A CA 1
ATOM 2052 C C . ALA A 1 260 ? 48.942 14.814 58.867 1.00 12.11 260 AL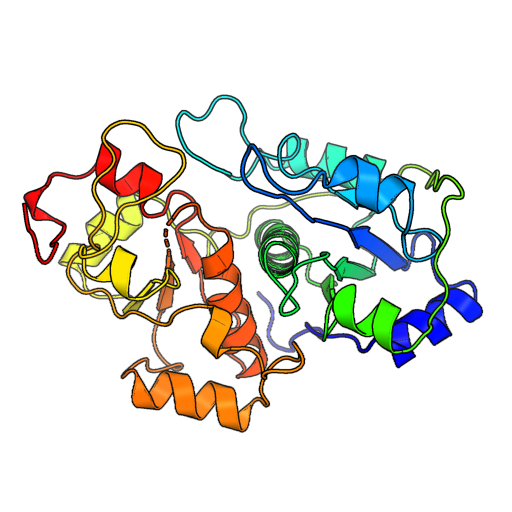A A C 1
ATOM 2053 O O . ALA A 1 260 ? 49.209 14.392 60.000 1.00 13.97 260 ALA A O 1
ATOM 2055 N N . TYR A 1 261 ? 48.648 16.062 58.606 1.00 13.13 261 TYR A N 1
ATOM 2056 C CA . TYR A 1 261 ? 48.572 17.104 59.637 1.00 12.72 261 TYR A CA 1
ATOM 2057 C C . TYR A 1 261 ? 47.443 16.707 60.630 1.00 13.12 261 TYR A C 1
ATOM 2058 O O . TYR A 1 261 ? 47.638 16.778 61.846 1.00 13.18 261 TYR A O 1
ATOM 2067 N N . LEU A 1 262 ? 46.315 16.245 60.101 1.00 12.89 262 LEU A N 1
ATOM 2068 C CA . LEU A 1 262 ? 45.204 15.872 61.080 1.00 12.86 262 LEU A CA 1
ATOM 2069 C C . LEU A 1 262 ? 45.602 14.598 61.785 1.00 12.60 262 LEU A C 1
ATOM 2070 O O . LEU A 1 262 ? 44.908 14.319 62.810 1.00 13.25 262 LEU A O 1
ATOM 2075 N N . CYS A 1 263 ? 46.594 13.901 61.361 1.00 13.43 263 CYS A N 1
ATOM 2076 C CA . CYS A 1 263 ? 47.138 12.741 62.165 1.00 14.08 263 CYS A CA 1
ATOM 2077 C C . CYS A 1 263 ? 48.328 13.218 62.982 1.00 15.14 263 CYS A C 1
ATOM 2078 O O . CYS A 1 263 ? 48.966 12.278 63.567 1.00 18.06 263 CYS A O 1
ATOM 2081 N N . GLY A 1 264 ? 48.589 14.437 63.198 1.00 15.34 264 GLY A N 1
ATOM 2082 C CA . GLY A 1 264 ? 49.653 14.953 64.061 1.00 15.99 264 GLY A CA 1
ATOM 2083 C C . GLY A 1 264 ? 51.006 15.110 63.390 1.00 15.66 264 GLY A C 1
ATOM 2084 O O . GLY A 1 264 ? 51.974 15.273 64.157 1.00 21.80 264 GLY A O 1
ATOM 2085 N N . LYS A 1 265 ? 51.112 15.093 62.080 1.00 14.71 265 LYS A N 1
ATOM 2086 C CA . LYS A 1 265 ? 52.419 15.209 61.344 1.00 14.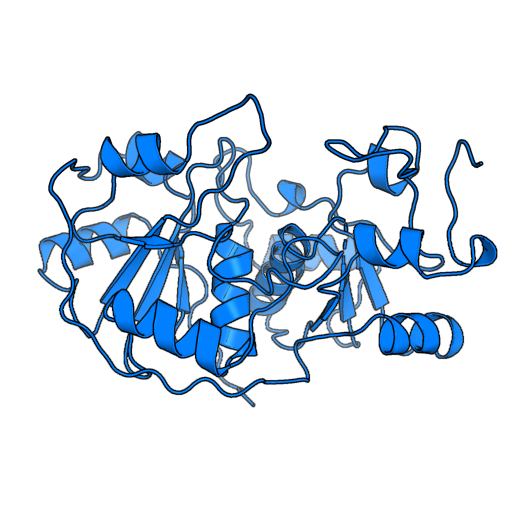72 265 LYS A CA 1
ATOM 2087 C C . LYS A 1 265 ? 52.375 16.422 60.435 1.00 14.28 265 LYS A C 1
ATOM 2088 O O . LYS A 1 265 ? 51.894 16.333 59.316 1.00 14.63 265 LYS A O 1
ATOM 2094 N N . PRO A 1 266 ? 52.807 17.583 60.944 1.00 13.31 266 PRO A N 1
ATOM 2095 C CA . PRO A 1 266 ? 52.728 18.792 60.192 1.00 15.61 266 PRO A CA 1
ATOM 2096 C C . PRO A 1 266 ? 53.841 18.964 59.191 1.00 15.16 266 PRO A C 1
ATOM 2097 O O . PRO A 1 266 ? 53.804 19.947 58.415 1.00 16.55 266 PRO A O 1
ATOM 2101 N N . ASP A 1 267 ? 54.797 18.091 59.243 1.00 17.16 267 ASP A N 1
ATOM 2102 C CA . ASP A 1 267 ? 56.015 18.179 58.492 1.00 23.20 267 ASP A CA 1
ATOM 2103 C C . ASP A 1 267 ? 56.008 17.689 57.138 1.00 17.97 267 ASP A C 1
ATOM 2104 O O . ASP A 1 267 ? 57.111 17.526 56.524 1.00 22.69 267 ASP A O 1
ATOM 2109 N N . VAL A 1 268 ? 54.948 17.443 56.441 1.00 17.24 268 VAL A N 1
ATOM 2110 C CA . VAL A 1 268 ? 55.051 17.006 55.041 1.00 15.27 268 VAL A CA 1
ATOM 2111 C C . VAL A 1 268 ? 55.312 18.210 54.141 1.00 13.75 268 VAL A C 1
ATOM 2112 O O . VAL A 1 268 ? 54.631 19.260 54.187 1.00 14.52 268 VAL A O 1
ATOM 2116 N N . ALA A 1 269 ? 56.272 18.055 53.274 1.00 13.75 269 ALA A N 1
ATOM 2117 C CA . ALA A 1 269 ? 56.677 18.997 52.248 1.00 13.21 269 ALA A CA 1
ATOM 2118 C C . ALA A 1 269 ? 56.041 18.701 50.935 1.00 12.19 269 ALA A C 1
ATOM 2119 O O . ALA A 1 269 ? 55.782 17.526 50.596 1.00 14.22 269 ALA A O 1
ATOM 2121 N N . ILE A 1 270 ? 55.757 19.770 50.156 1.00 12.82 270 ILE A N 1
ATOM 2122 C CA . ILE A 1 270 ? 55.160 19.574 48.851 1.00 11.79 270 ILE A CA 1
ATOM 2123 C C . ILE A 1 270 ? 56.202 19.812 47.749 1.00 12.17 270 ILE A C 1
ATOM 2124 O O . ILE A 1 270 ? 56.905 20.827 47.758 1.00 12.07 270 ILE A O 1
ATOM 2129 N N . TYR A 1 271 ? 56.281 18.803 46.866 1.00 11.38 271 TYR A N 1
ATOM 2130 C CA . TYR A 1 271 ? 57.082 19.020 45.661 1.00 10.09 271 TYR A CA 1
ATOM 2131 C C . TYR A 1 271 ? 56.240 19.885 44.703 1.00 11.63 271 TYR A C 1
ATOM 2132 O O . TYR A 1 271 ? 55.369 19.343 43.903 1.00 11.58 271 TYR A O 1
ATOM 2141 N N . ASP A 1 272 ? 56.441 21.180 44.726 1.00 10.71 272 ASP A N 1
ATOM 2142 C CA . ASP A 1 272 ? 55.540 22.115 43.962 1.00 10.55 272 ASP A CA 1
ATOM 2143 C C . ASP A 1 272 ? 55.615 21.867 42.462 1.00 10.91 272 ASP A C 1
ATOM 2144 O O . ASP A 1 272 ? 54.595 21.867 41.726 1.00 12.84 272 ASP A O 1
ATOM 2149 N N . GLY A 1 273 ? 56.808 21.568 41.927 1.00 11.55 273 GLY A N 1
ATOM 2150 C CA . GLY A 1 273 ? 56.954 21.259 40.554 1.00 10.94 273 GLY A CA 1
ATOM 2151 C C . GLY A 1 273 ? 56.205 20.019 40.128 1.00 11.65 273 GLY A C 1
ATOM 2152 O O . GLY A 1 273 ? 55.628 20.000 39.091 1.00 11.93 273 GLY A O 1
ATOM 2153 N N . SER A 1 274 ? 56.242 18.997 40.990 1.00 12.29 274 SER A N 1
ATOM 2154 C CA . SER A 1 274 ? 55.454 17.818 40.745 1.00 11.00 274 SER A CA 1
ATOM 2155 C C . SER A 1 274 ? 55.739 17.137 39.455 1.00 11.12 274 SER A C 1
ATOM 2156 O O . SER A 1 274 ? 56.833 17.352 38.814 1.00 11.61 274 SER A O 1
ATOM 2159 N N . TRP A 1 275 ? 54.865 16.280 38.977 1.00 11.85 275 TRP A N 1
ATOM 2160 C CA . TRP A 1 275 ? 55.064 15.505 37.770 1.00 12.35 275 TRP A CA 1
ATOM 2161 C C . TRP A 1 275 ? 55.314 16.318 36.548 1.00 11.03 275 TRP A C 1
ATOM 2162 O O . TRP A 1 275 ? 56.165 16.005 35.688 1.00 12.14 275 TRP A O 1
ATOM 2173 N N . PHE A 1 276 ? 54.568 17.442 36.406 1.00 11.72 276 PHE A N 1
ATOM 2174 C CA . PHE A 1 276 ? 54.733 18.272 35.215 1.00 11.72 276 PHE A CA 1
ATOM 2175 C C . PHE A 1 276 ? 56.161 18.737 35.077 1.00 11.53 276 PHE A C 1
ATOM 2176 O O . PHE A 1 276 ? 56.796 18.701 34.010 1.00 13.68 276 PHE A O 1
ATOM 2184 N N . GLU A 1 277 ? 56.777 19.200 36.186 1.00 12.24 277 GLU A N 1
ATOM 2185 C CA . GLU A 1 277 ? 58.155 19.635 36.108 1.00 13.60 277 GLU A CA 1
ATOM 2186 C C . GLU A 1 277 ? 59.091 18.434 35.904 1.00 12.34 277 GLU A C 1
ATOM 2187 O O . GLU A 1 277 ? 60.046 18.455 35.140 1.00 13.10 277 GLU A O 1
ATOM 2193 N N . TRP A 1 278 ? 58.879 17.400 36.744 1.00 12.27 278 TRP A N 1
ATOM 2194 C CA . TRP A 1 278 ? 59.701 16.215 36.692 1.00 12.53 278 TRP A CA 1
ATOM 2195 C C . TRP A 1 278 ? 59.910 15.651 35.309 1.00 12.26 278 TRP A C 1
ATOM 2196 O O . TRP A 1 278 ? 61.031 15.459 34.816 1.00 13.79 278 TRP A O 1
ATOM 2207 N N . PHE A 1 279 ? 58.798 15.460 34.598 1.00 14.05 279 PHE A N 1
ATOM 2208 C CA . PHE A 1 279 ? 58.830 14.889 33.262 1.00 14.8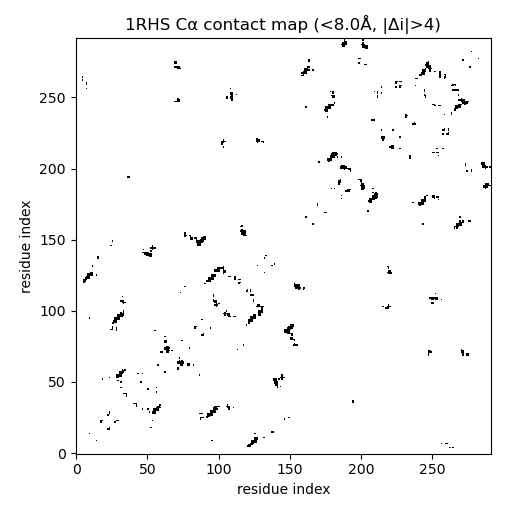5 279 PHE A CA 1
ATOM 2209 C C . PHE A 1 279 ? 59.652 15.687 32.295 1.00 14.18 279 PHE A C 1
ATOM 2210 O O . PHE A 1 279 ? 60.422 15.246 31.415 1.00 14.46 279 PHE A O 1
ATOM 2218 N N . HIS A 1 280 ? 59.596 17.019 32.435 1.00 13.24 280 HIS A N 1
ATOM 2219 C CA . HIS A 1 280 ? 60.308 17.928 31.608 1.00 15.33 280 HIS A CA 1
ATOM 2220 C C . HIS A 1 280 ? 61.770 18.164 31.929 1.00 17.20 280 HIS A C 1
ATOM 2221 O O . HIS A 1 280 ? 62.572 18.562 31.050 1.00 23.57 280 HIS A O 1
ATOM 2228 N N . ARG A 1 281 ? 62.142 17.908 33.199 1.00 15.35 281 ARG A N 1
ATOM 2229 C CA . ARG A 1 281 ? 63.504 18.101 33.569 1.00 15.16 281 ARG A CA 1
ATOM 2230 C C . ARG A 1 281 ? 64.316 16.843 33.811 1.00 15.54 281 ARG A C 1
ATOM 2231 O O . ARG A 1 281 ? 65.560 16.881 33.500 1.00 17.24 281 ARG A O 1
ATOM 2239 N N . ALA A 1 282 ? 63.762 15.768 34.360 1.00 14.47 282 ALA A N 1
ATOM 2240 C CA . ALA A 1 282 ? 64.475 14.576 34.775 1.00 15.70 282 ALA A CA 1
ATOM 2241 C C . ALA A 1 282 ? 64.784 13.637 33.627 1.00 14.69 282 ALA A C 1
ATOM 2242 O O . ALA A 1 282 ? 64.115 13.581 32.617 1.00 16.63 282 ALA A O 1
ATOM 2244 N N . PRO A 1 283 ? 65.883 12.859 33.802 1.00 15.88 283 PRO A N 1
ATOM 2245 C CA . PRO A 1 283 ? 66.198 11.833 32.789 1.00 16.05 283 PRO A CA 1
ATOM 2246 C C . PRO A 1 283 ? 65.020 10.840 32.794 1.00 15.28 283 PRO A C 1
ATOM 2247 O O . PRO A 1 283 ? 64.478 10.489 33.913 1.00 15.21 283 PRO A O 1
ATOM 2251 N N . PRO A 1 284 ? 64.627 10.281 31.687 1.00 16.06 284 PRO A N 1
ATOM 2252 C CA . PRO A 1 284 ? 63.524 9.295 31.652 1.00 17.49 284 PRO A CA 1
ATOM 2253 C C . PRO A 1 284 ? 63.839 8.066 32.486 1.00 17.20 284 PRO A C 1
ATOM 2254 O O . PRO A 1 284 ? 62.893 7.387 32.937 1.00 18.02 284 PRO A O 1
ATOM 2258 N N . GLU A 1 285 ? 65.116 7.807 32.766 1.00 17.21 285 GLU A N 1
ATOM 2259 C CA . GLU A 1 285 ? 65.508 6.696 33.595 1.00 16.76 285 GLU A CA 1
ATOM 2260 C C . GLU A 1 285 ? 64.970 6.766 35.007 1.00 15.62 285 GLU A C 1
ATOM 2261 O O . GLU A 1 285 ? 64.987 5.779 35.745 1.00 17.77 285 GLU A O 1
ATOM 2267 N N . THR A 1 286 ? 64.535 7.977 35.458 1.00 14.56 286 THR A N 1
ATOM 2268 C CA . THR A 1 286 ? 64.080 8.167 36.797 1.00 15.84 286 THR A CA 1
ATOM 2269 C C . THR A 1 286 ? 62.591 7.934 37.000 1.00 15.14 286 THR A C 1
ATOM 2270 O O . THR A 1 286 ? 62.137 8.003 38.177 1.00 16.21 286 THR A O 1
ATOM 2274 N N . TRP A 1 287 ? 61.884 7.552 35.911 1.00 14.62 287 TRP A N 1
ATOM 2275 C CA . TRP A 1 287 ? 60.438 7.339 36.068 1.00 17.04 287 TRP A CA 1
ATOM 2276 C C . TRP A 1 287 ? 59.995 6.051 35.373 1.00 17.82 287 TRP A C 1
ATOM 2277 O O . TRP A 1 287 ? 60.680 5.574 34.481 1.00 19.19 287 TRP A O 1
ATOM 2288 N N . VAL A 1 288 ? 58.850 5.556 35.765 1.00 17.39 288 VAL A N 1
ATOM 2289 C CA . VAL A 1 288 ? 58.343 4.304 35.162 1.00 18.42 288 VAL A CA 1
ATOM 2290 C C . VAL A 1 288 ? 56.895 4.491 34.732 1.00 19.14 288 VAL A C 1
ATOM 2291 O O . VAL A 1 288 ? 56.141 5.315 35.238 1.00 17.35 288 VAL A O 1
ATOM 2295 N N . SER A 1 289 ? 56.456 3.687 33.773 1.00 20.45 289 SER A N 1
ATOM 2296 C CA . SER A 1 289 ? 55.041 3.770 33.372 1.00 25.78 289 SER A CA 1
ATOM 2297 C C . SER A 1 289 ? 54.574 2.418 32.913 1.00 26.21 289 SER A C 1
ATOM 2298 O O . SER A 1 289 ? 55.471 1.819 32.188 1.00 26.69 289 SER A O 1
ATOM 2301 N N . GLN A 1 290 ? 53.419 1.906 33.101 1.00 32.92 290 GLN A N 1
ATOM 2302 C CA . GLN A 1 290 ? 53.033 0.626 32.533 1.00 37.98 290 GLN A CA 1
ATOM 2303 C C . GLN A 1 290 ? 52.875 0.632 31.053 1.00 47.70 290 GLN A C 1
ATOM 2304 O O . GLN A 1 290 ? 52.414 -0.360 30.436 1.00 54.92 290 GLN A O 1
ATOM 2310 N N . GLY A 1 291 ? 53.276 1.687 30.304 1.00 51.42 291 GLY A N 1
ATOM 2311 C CA . GLY A 1 291 ? 53.060 1.414 28.833 1.00 65.65 291 GLY A CA 1
ATOM 2312 C C . GLY A 1 291 ? 53.920 2.325 28.000 1.00 66.41 291 GLY A C 1
ATOM 2313 O O . GLY A 1 291 ? 53.402 2.757 26.888 1.00 65.68 291 GLY A O 1
ATOM 2314 N N . LYS A 1 292 ? 55.124 2.652 28.345 1.00 74.95 292 LYS A N 1
ATOM 2315 C CA . LYS A 1 292 ? 55.925 2.259 29.468 1.00 76.38 292 LYS A CA 1
ATOM 2316 C C . LYS A 1 292 ? 56.999 3.297 29.809 1.00 77.58 292 LYS A C 1
ATOM 2317 O O . LYS A 1 292 ? 57.377 3.465 30.997 1.00 73.77 292 LYS A O 1
ATOM 2323 N N . GLY A 1 293 ? 57.585 3.944 28.839 1.00 77.94 293 GLY A N 1
ATOM 2324 C CA . GLY A 1 293 ? 57.197 3.804 27.416 1.00 83.52 293 GLY A CA 1
ATOM 2325 C C . GLY A 1 293 ? 56.900 5.270 26.925 1.00 84.32 293 GLY A C 1
ATOM 2326 O O . GLY A 1 293 ? 55.851 5.349 26.214 1.00 86.64 293 GLY A O 1
#

CATH classification: 3.40.250.10 (+1 more: 3.40.250.10)

Solvent-accessible surface area: 13188 Å² total

GO terms:
  GO:0004792 thiosulfate-cyanide sulfurtransferase activity (F, IDA)
  GO:0005515 protein binding (F, IPI)

Nearest PDB structures (foldseek):
  8q5z-assembly1_A  TM=1.001E+00  e=8.815E-63  Bos taurus
  8agf-assembly1_A  TM=9.998E-01  e=4.072E-54  Homo sapiens
  1rhd-assembly1_A  TM=9.938E-01  e=3.376E-54  Bos taurus
  5wqj-assembly2_B  TM=9.750E-01  e=1.109E-42  Mus musculus
  4jgt-assembly2_B  TM=9.684E-01  e=7.242E-42  Homo sapiens

Foldseek 3Di:
DDQDADEAEDELVVVLVCVVVVNDALAEEEEAAADDDPPDDDFVVVCLAWDDPQYYYDDQVQQAPPPDPFPSHHDDQVSNQQRVLQRNYALNYQYEYAYDDPQGDFQRLVVCVSCVQQPRRRYYYHFLGVLVNVVVPRDIDNDDRRHDGGGYGGHGPCLQADEPVRVVVCLVVVQAAEEEQDDPCQQQQNDADPPDDPQGGFHFPRHFYHHLVVQADSSRGGDALVSLVVVCVVRVNDLVGHYEFACAQRSSSSVCVSSVNNSRNRYHYHRRGSVNCRVPPDCVRTAHVVGD

InterPro domains:
  IPR001307 Thiosulphate sulfurtransferase, conserved site [PS00380] (48-59)
  IPR001307 Thiosulphate sulfurtransferase, conserved site [PS00683] (269-279)
  IPR001763 Rhodanese-like domain [PF00581] (44-136)
  IPR001763 Rhodanese-like domain [PF00581] (165-280)
  IPR001763 Rhodanese-like domain [PS50206] (25-143)
  IPR001763 Rhodanese-like domain [PS50206] (173-288)
  IPR001763 Rhodanese-like domain [SM00450] (11-140)
  IPR001763 Rhodanese-like domain [SM00450] (163-285)
  IPR036873 Rhodanese-like domain superfamily [G3DSA:3.40.250.10] (2-157)
  IPR036873 Rhodanese-like domain superfamily [G3DSA:3.40.250.10] (158-293)
  IPR036873 Rhodanese-like domain superfamily [SSF52821] (8-160)
  IPR036873 Rhodanese-like domain superfamily [SSF52821] (152-285)
  IPR045078 Sulfurtransferase TST/MPST-like [PTHR11364] (3-293)

Organism: Bos taurus (NCBI:txid9913)

Secondary structure (DSSP, 8-state):
--SSPPPSEE-HHHHHHHHHTT--BTTEEEEE-----TTS--HHHHHHHSB-TT-EE--TTTSS-TTSSSSS----HHHHHHHHHHTT--TT-EEEEE---SSS-SSHHHHHHHHHHTT---EEEETTHHHHHHHTT---B-SPP-PPP--------GGGEE-HHHHHHHHHH--SEEEE-S-HHHHHTSSPPSSSSS----EETT-EE--GGGGB-TTSPBPPHHHHHHHHHHTT--TTS-EEE---SSTHHHHHHHHHHTT----EEESSHHHHHHHHS-GGGEEBTTB-